Protein AF-A0A957GDD3-F1 (afdb_monomer)

Solvent-accessible surface area (backbone atoms only — not comparable to full-atom values): 15108 Å² total; per-residue (Å²): 130,82,52,70,68,58,48,51,52,52,51,49,60,68,47,44,70,84,40,45,68,66,71,67,53,34,52,68,57,56,49,60,76,46,43,85,85,42,50,59,70,55,49,52,54,48,46,48,56,69,40,49,58,95,68,42,70,37,49,90,63,29,77,85,60,44,79,81,47,50,71,48,66,37,38,32,33,36,50,47,86,51,62,82,82,43,95,53,100,43,50,38,60,65,68,39,55,76,53,76,46,53,48,64,47,74,44,82,71,58,73,76,18,29,65,55,34,62,61,49,50,51,52,50,49,56,44,40,75,78,47,82,69,73,79,56,72,75,60,77,76,48,97,55,35,34,51,44,36,50,47,52,20,40,76,73,66,40,27,51,71,63,89,61,33,31,31,34,53,55,90,54,79,85,51,74,67,44,77,36,28,68,43,71,69,44,23,34,53,44,36,58,76,34,62,64,66,40,50,52,41,47,55,50,50,37,53,48,36,66,71,62,30,68,69,56,42,43,51,58,50,47,60,66,50,68,58,80,74,88,78,88,50,76,66,42,54,54,52,49,51,42,32,50,49,47,48,56,52,40,53,51,51,48,53,53,48,53,53,62,54,63,73,74,112

Secondary structure (DSSP, 8-state):
---HHHHHHHHHHHHHHHHHHHHH--HHHHHHHTTTTS-HHHHHHHHHHHHS-SS-B-GGGSGGGGTT-EEEEEEEES-TTSGGG-S-TTEEE---TT--EEEEEEES--GGGBTTHHHHHHHHHHHHHHS-----GGGGTSTTHHHHHHHHHHHTTSEEEETTEEEE--SSTTSPPEEEEESHHHHHHHHHH-HHHHHHHHHHHHHHHHHH-HHHHHHHHHHHHHSPP--SSHHHHHHHHHHHHHHHHHHHHHHHHHHHHHTT-

Structure (mmCIF, N/CA/C/O backbone):
data_AF-A0A957GDD3-F1
#
_entry.id   AF-A0A957GDD3-F1
#
loop_
_atom_site.group_PDB
_atom_site.id
_atom_site.type_symbol
_atom_site.label_atom_id
_atom_site.label_alt_id
_atom_site.label_comp_id
_atom_site.label_asym_id
_atom_site.label_entity_id
_atom_site.label_seq_id
_atom_site.pdbx_PDB_ins_code
_atom_site.Cartn_x
_atom_site.Cartn_y
_atom_site.Cartn_z
_atom_site.occupancy
_atom_site.B_iso_or_equiv
_atom_site.auth_seq_id
_atom_site.auth_comp_id
_atom_site.auth_asym_id
_atom_site.auth_atom_id
_atom_site.pdbx_PDB_model_num
ATOM 1 N N . ALA A 1 1 ? -14.219 -46.918 36.188 1.00 61.97 1 ALA A N 1
ATOM 2 C CA . ALA A 1 1 ? -13.384 -45.703 36.141 1.00 61.97 1 ALA A CA 1
ATOM 3 C C . ALA A 1 1 ? -14.104 -44.685 35.272 1.00 61.97 1 ALA A C 1
ATOM 5 O O . ALA A 1 1 ? -14.511 -45.055 34.177 1.00 61.97 1 ALA A O 1
ATOM 6 N N . LEU A 1 2 ? -14.343 -43.469 35.771 1.00 59.44 2 LEU A N 1
ATOM 7 C CA . LEU A 1 2 ? -14.887 -42.386 34.944 1.00 59.44 2 LEU A CA 1
ATOM 8 C C . LEU A 1 2 ? -13.854 -42.052 33.861 1.00 59.44 2 LEU A C 1
ATOM 10 O O . LEU A 1 2 ? -12.677 -41.879 34.177 1.00 59.44 2 LEU A O 1
ATOM 14 N N . ASN A 1 3 ? -14.276 -42.009 32.598 1.00 85.69 3 ASN A N 1
ATOM 15 C CA . ASN A 1 3 ? -13.407 -41.567 31.506 1.00 85.69 3 ASN A CA 1
ATOM 16 C C . ASN A 1 3 ? -13.125 -40.063 31.676 1.00 85.69 3 ASN A C 1
ATOM 18 O O . ASN A 1 3 ? -13.969 -39.339 32.206 1.00 85.69 3 ASN A O 1
ATOM 22 N N . THR A 1 4 ? -11.965 -39.583 31.228 1.00 82.50 4 THR A N 1
ATOM 23 C CA . THR A 1 4 ? -11.496 -38.197 31.391 1.00 82.50 4 THR A CA 1
ATOM 24 C C . THR A 1 4 ? -12.578 -37.182 31.031 1.00 82.50 4 THR A C 1
ATOM 26 O O . THR A 1 4 ? -12.822 -36.260 31.796 1.00 82.50 4 THR A O 1
ATOM 29 N N . THR A 1 5 ? -13.318 -37.411 29.943 1.00 82.88 5 THR A N 1
ATOM 30 C CA . THR A 1 5 ? -14.433 -36.557 29.508 1.00 82.88 5 THR A CA 1
ATOM 31 C C . THR A 1 5 ? -15.557 -36.473 30.542 1.00 82.88 5 THR A C 1
ATOM 33 O O . THR A 1 5 ? -16.031 -35.384 30.835 1.00 82.88 5 THR A O 1
ATOM 36 N N . GLN A 1 6 ? -15.953 -37.598 31.146 1.00 85.12 6 GLN A N 1
ATOM 37 C CA . GLN A 1 6 ? -16.992 -37.624 32.182 1.00 85.12 6 GLN A CA 1
ATOM 38 C C . GLN A 1 6 ? -16.523 -36.907 33.450 1.00 85.12 6 GLN A C 1
ATOM 40 O O . GLN A 1 6 ? -17.309 -36.227 34.105 1.00 85.12 6 GLN A O 1
ATOM 45 N N . LEU A 1 7 ? -15.238 -37.028 33.781 1.00 84.25 7 LEU A N 1
ATOM 46 C CA . LEU A 1 7 ? -14.632 -36.373 34.935 1.00 84.25 7 LEU A CA 1
ATOM 47 C C . LEU A 1 7 ? -14.538 -34.853 34.723 1.00 84.25 7 LEU A C 1
ATOM 49 O O . LEU A 1 7 ? -14.892 -34.091 35.619 1.00 84.25 7 LEU A O 1
ATOM 53 N N . THR A 1 8 ? -14.174 -34.408 33.517 1.00 83.69 8 THR A N 1
ATOM 54 C CA . THR A 1 8 ? -14.203 -32.994 33.122 1.00 83.69 8 THR A CA 1
ATOM 55 C C . THR A 1 8 ? -15.619 -32.431 33.159 1.00 83.69 8 THR A C 1
ATOM 57 O O . THR A 1 8 ? -15.823 -31.388 33.768 1.00 83.69 8 THR A O 1
ATOM 60 N N . THR A 1 9 ? -16.610 -33.117 32.579 1.00 85.19 9 THR A N 1
ATOM 61 C CA . THR A 1 9 ? -18.008 -32.660 32.616 1.00 85.19 9 THR A CA 1
ATOM 62 C C . THR A 1 9 ? -18.512 -32.547 34.051 1.00 85.19 9 THR A C 1
ATOM 64 O O . THR A 1 9 ? -19.076 -31.526 34.416 1.00 85.19 9 THR A O 1
ATOM 67 N N . THR A 1 10 ? -18.235 -33.544 34.895 1.00 85.38 10 THR A N 1
ATOM 68 C CA . THR A 1 10 ? -18.669 -33.532 36.300 1.00 85.38 10 THR A CA 1
ATOM 69 C C . THR A 1 10 ? -18.016 -32.393 37.087 1.00 85.38 10 THR A C 1
ATOM 71 O O . THR A 1 10 ? -18.690 -31.726 37.868 1.00 85.38 10 THR A O 1
ATOM 74 N N . LEU A 1 11 ? -16.722 -32.133 36.865 1.00 81.31 11 LEU A N 1
ATOM 75 C CA . LEU A 1 11 ? -16.014 -31.014 37.493 1.00 81.31 11 LEU A CA 1
ATOM 76 C C . LEU A 1 11 ? -16.532 -29.660 37.008 1.00 81.31 11 LEU A C 1
ATOM 78 O O . LEU A 1 11 ? -16.751 -28.781 37.832 1.00 81.31 11 LEU A O 1
ATOM 82 N N . VAL A 1 12 ? -16.756 -29.488 35.703 1.00 80.94 12 VAL A N 1
ATOM 83 C CA . VAL A 1 12 ? -17.308 -28.241 35.155 1.00 80.94 12 VAL A CA 1
ATOM 84 C C . VAL A 1 12 ? -18.697 -27.988 35.733 1.00 80.94 12 VAL A C 1
ATOM 86 O O . VAL A 1 12 ? -18.913 -26.921 36.288 1.00 80.94 12 VAL A O 1
ATOM 89 N N . THR A 1 13 ? -19.596 -28.975 35.727 1.00 82.69 13 THR A N 1
ATOM 90 C CA . THR A 1 13 ? -20.951 -28.828 36.287 1.00 82.69 13 THR A CA 1
ATOM 91 C C . THR A 1 13 ? -20.941 -28.554 37.794 1.00 82.69 13 THR A C 1
ATOM 93 O O . THR A 1 13 ? -21.720 -27.737 38.278 1.00 82.69 13 THR A O 1
ATOM 96 N N . ALA A 1 14 ? -20.039 -29.180 38.557 1.00 82.69 14 ALA A N 1
ATOM 97 C CA . ALA A 1 14 ? -19.890 -28.897 39.988 1.00 82.69 14 ALA A CA 1
ATOM 98 C C . ALA A 1 14 ? -19.340 -27.485 40.260 1.00 82.69 14 ALA A C 1
ATOM 100 O O . ALA A 1 14 ? -19.639 -26.891 41.297 1.00 82.69 14 ALA A O 1
ATOM 101 N N . LEU A 1 15 ? -18.539 -26.950 39.335 1.00 80.19 15 LEU A N 1
ATOM 102 C CA . LEU A 1 15 ? -17.978 -25.604 39.407 1.00 80.19 15 LEU A CA 1
ATOM 103 C C . LEU A 1 15 ? -18.901 -24.541 38.788 1.00 80.19 15 LEU A C 1
ATOM 105 O O . LEU A 1 15 ? -18.711 -23.366 39.065 1.00 80.19 15 LEU A O 1
ATOM 109 N N . GLU A 1 16 ? -19.929 -24.892 38.017 1.00 76.88 16 GLU A N 1
ATOM 110 C CA . GLU A 1 16 ? -20.848 -23.899 37.440 1.00 76.88 16 GLU A CA 1
ATOM 111 C C . GLU A 1 16 ? -21.582 -23.096 38.526 1.00 76.88 16 GLU A C 1
ATOM 113 O O . GLU A 1 16 ? -21.487 -21.872 38.543 1.00 76.88 16 GLU A O 1
ATOM 118 N N . GLN A 1 17 ? -22.205 -23.762 39.505 1.00 76.62 17 GLN A N 1
ATOM 119 C CA . GLN A 1 17 ? -22.952 -23.091 40.581 1.00 76.62 17 GLN A CA 1
ATOM 120 C C . GLN A 1 17 ? -22.152 -22.053 41.392 1.00 76.62 17 GLN A C 1
ATOM 122 O O . GLN A 1 17 ? -22.641 -20.936 41.576 1.00 76.62 17 GLN A O 1
ATOM 127 N N . PRO A 1 18 ? -20.951 -22.362 41.921 1.00 79.56 18 PRO A N 1
ATOM 128 C CA . PRO A 1 18 ? -20.195 -21.379 42.693 1.00 79.56 18 PRO A CA 1
ATOM 129 C C . PRO A 1 18 ? -19.704 -20.200 41.839 1.00 79.56 18 PRO A C 1
ATOM 131 O O . PRO A 1 18 ? -19.501 -19.110 42.375 1.00 79.56 18 PRO A O 1
ATOM 134 N N . PHE A 1 19 ? -19.545 -20.390 40.525 1.00 76.75 19 PHE A N 1
ATOM 135 C CA . PHE A 1 19 ? -19.071 -19.359 39.602 1.00 76.75 19 PHE A CA 1
ATOM 136 C C . PHE A 1 19 ? -20.189 -18.675 38.799 1.00 76.75 19 PHE A C 1
ATOM 138 O O . PHE A 1 19 ? -19.895 -17.738 38.058 1.00 76.75 19 PHE A O 1
ATOM 145 N N . ASP A 1 20 ? -21.461 -19.038 38.988 1.00 76.69 20 ASP A N 1
ATOM 146 C CA . ASP A 1 20 ? -22.602 -18.427 38.286 1.00 76.69 20 ASP A CA 1
ATOM 147 C C . ASP A 1 20 ? -22.647 -16.905 38.452 1.00 76.69 20 ASP A C 1
ATOM 149 O O . ASP A 1 20 ? -22.911 -16.174 37.498 1.00 76.69 20 ASP A O 1
ATOM 153 N N . LYS A 1 21 ? -22.303 -16.401 39.643 1.00 73.31 21 LYS A N 1
ATOM 154 C CA . LYS A 1 21 ? -22.214 -14.954 39.894 1.00 73.31 21 LYS A CA 1
ATOM 155 C C . LYS A 1 21 ? -21.131 -14.283 39.048 1.00 73.31 21 LYS A C 1
ATOM 157 O O . LYS A 1 21 ? -21.348 -13.193 38.535 1.00 73.31 21 LYS A O 1
ATOM 162 N N . VAL A 1 22 ? -19.983 -14.940 38.881 1.00 71.94 22 VAL A N 1
ATOM 163 C CA . VAL A 1 22 ? -18.872 -14.455 38.043 1.00 71.94 22 VAL A CA 1
ATOM 164 C C . VAL A 1 22 ? -19.235 -14.540 36.563 1.00 71.94 22 VAL A C 1
ATOM 166 O O . VAL A 1 22 ? -18.882 -13.659 35.791 1.00 71.94 22 VAL A O 1
ATOM 169 N N . ARG A 1 23 ? -19.999 -15.560 36.170 1.00 70.94 23 ARG A N 1
ATOM 170 C CA . ARG A 1 23 ? -20.496 -15.730 34.801 1.00 70.94 23 ARG A CA 1
ATOM 171 C C . ARG A 1 23 ? -21.529 -14.671 34.406 1.00 70.94 23 ARG A C 1
ATOM 173 O O . ARG A 1 23 ? -21.634 -14.341 33.232 1.00 70.94 23 ARG A O 1
ATOM 180 N N . GLN A 1 24 ? -22.288 -14.146 35.365 1.00 77.81 24 GLN A N 1
ATOM 181 C CA . GLN A 1 24 ? -23.273 -13.082 35.138 1.00 77.81 24 GLN A CA 1
ATOM 182 C C . GLN A 1 24 ? -22.676 -11.671 35.214 1.00 77.81 24 GLN A C 1
ATOM 184 O O . GLN A 1 24 ? -23.323 -10.719 34.783 1.00 77.81 24 GLN A O 1
ATOM 189 N N . LEU A 1 25 ? -21.457 -11.528 35.743 1.00 80.44 25 LEU A N 1
ATOM 190 C CA . LEU A 1 25 ? -20.765 -10.246 35.840 1.00 80.44 25 LEU A CA 1
ATOM 191 C C . LEU A 1 25 ? -20.389 -9.733 34.444 1.00 80.44 25 LEU A C 1
ATOM 193 O O . LEU A 1 25 ? -19.618 -10.360 33.709 1.00 80.44 25 LEU A O 1
ATOM 197 N N . ARG A 1 26 ? -20.929 -8.564 34.094 1.00 81.88 26 ARG A N 1
ATOM 198 C CA . ARG A 1 26 ? -20.574 -7.835 32.874 1.00 81.88 26 ARG A CA 1
ATOM 199 C C . ARG A 1 26 ? -19.435 -6.875 33.170 1.00 81.88 26 ARG A C 1
ATOM 201 O O . ARG A 1 26 ? -19.330 -6.347 34.280 1.00 81.88 26 ARG A O 1
ATOM 208 N N . ILE A 1 27 ? -18.592 -6.608 32.178 1.00 81.81 27 ILE A N 1
ATOM 209 C CA . ILE A 1 27 ? -17.505 -5.639 32.359 1.00 81.81 27 ILE A CA 1
ATOM 210 C C . ILE A 1 27 ? -18.051 -4.248 32.692 1.00 81.81 27 ILE A C 1
ATOM 212 O O . ILE A 1 27 ? -17.473 -3.549 33.522 1.00 81.81 27 ILE A O 1
ATOM 216 N N . GLU A 1 28 ? -19.172 -3.850 32.097 1.00 77.75 28 GLU A N 1
ATOM 217 C CA . GLU A 1 28 ? -19.797 -2.557 32.363 1.00 77.75 28 GLU A CA 1
ATOM 218 C C . GLU A 1 28 ? -20.265 -2.420 33.820 1.00 77.75 28 GLU A C 1
ATOM 220 O O . GLU A 1 28 ? -20.120 -1.341 34.396 1.00 77.75 28 GLU A O 1
ATOM 225 N N . ASP A 1 29 ? -20.735 -3.508 34.442 1.00 81.50 29 ASP A N 1
ATOM 226 C CA . ASP A 1 29 ? -21.129 -3.521 35.859 1.00 81.50 29 ASP A CA 1
ATOM 227 C C . ASP A 1 29 ? -19.907 -3.316 36.761 1.00 81.50 29 ASP A C 1
ATOM 229 O O . ASP A 1 29 ? -19.917 -2.472 37.656 1.00 81.50 29 ASP A O 1
ATOM 233 N N . VAL A 1 30 ? -18.800 -4.003 36.456 1.00 81.88 30 VAL A N 1
ATOM 234 C CA . VAL A 1 30 ? -17.523 -3.833 37.171 1.00 81.88 30 VAL A CA 1
ATOM 235 C C . VAL A 1 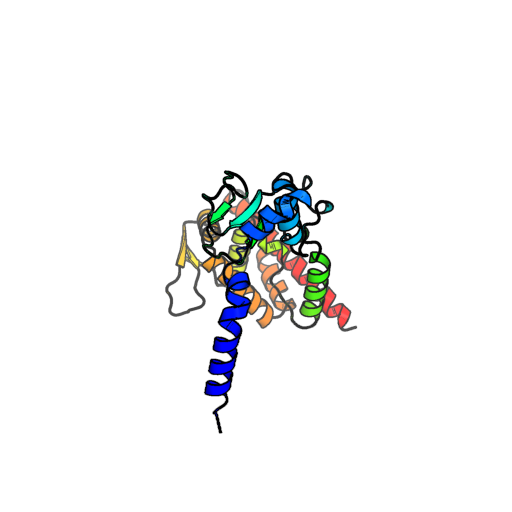30 ? -16.988 -2.404 37.026 1.00 81.88 30 VAL A C 1
ATOM 237 O O . VAL A 1 30 ? -16.414 -1.843 37.961 1.00 81.88 30 VAL A O 1
ATOM 240 N N . ILE A 1 31 ? -17.161 -1.789 35.853 1.00 80.12 31 ILE A N 1
ATOM 241 C CA . ILE A 1 31 ? -16.751 -0.401 35.615 1.00 80.12 31 ILE A CA 1
ATOM 242 C C . ILE A 1 31 ? -17.608 0.574 36.421 1.00 80.12 31 ILE A C 1
ATOM 244 O O . ILE A 1 31 ? -17.054 1.539 36.952 1.00 80.12 31 ILE A O 1
ATOM 248 N N . ALA A 1 32 ? -18.916 0.330 36.516 1.00 80.38 32 ALA A N 1
ATOM 249 C CA . ALA A 1 32 ? -19.839 1.145 37.299 1.00 80.38 32 ALA A CA 1
ATOM 250 C C . ALA A 1 32 ? -19.550 1.051 38.806 1.00 80.38 32 ALA A C 1
ATOM 252 O O . ALA A 1 32 ? -19.516 2.079 39.487 1.00 80.38 32 ALA A O 1
ATOM 253 N N . GLU A 1 33 ? -19.268 -0.152 39.314 1.00 83.88 33 GLU A N 1
ATOM 254 C CA . GLU A 1 33 ? -18.883 -0.378 40.715 1.00 83.88 33 GLU A CA 1
ATOM 255 C C . GLU A 1 33 ? -17.580 0.339 41.086 1.00 83.88 33 GLU A C 1
ATOM 257 O O . GLU A 1 33 ? -17.445 0.827 42.201 1.00 83.88 33 GLU A O 1
ATOM 262 N N . ARG A 1 34 ? -16.645 0.455 40.135 1.00 82.69 34 ARG A N 1
ATOM 263 C CA . ARG A 1 34 ? -15.350 1.140 40.297 1.00 82.69 34 ARG A CA 1
ATOM 264 C C . ARG A 1 34 ? -15.343 2.560 39.734 1.00 82.69 34 ARG A C 1
ATOM 266 O O . ARG A 1 34 ? -14.344 2.998 39.148 1.00 82.69 34 ARG A O 1
ATOM 273 N N . SER A 1 35 ? -16.480 3.244 39.800 1.00 80.31 35 SER A N 1
ATOM 274 C CA . SER A 1 35 ? -16.638 4.612 39.289 1.00 80.31 35 SER A CA 1
ATOM 275 C C . SER A 1 35 ? -15.964 5.664 40.180 1.00 80.31 35 SER A C 1
ATOM 277 O O . SER A 1 35 ? -15.654 6.764 39.718 1.00 80.31 35 SER A O 1
ATOM 279 N N . ASP A 1 36 ? -15.692 5.310 41.434 1.00 84.94 36 ASP A N 1
ATOM 280 C CA . ASP A 1 36 ? -14.934 6.080 42.417 1.00 84.94 36 ASP A CA 1
ATOM 281 C C . ASP A 1 36 ? -13.427 6.123 42.105 1.00 84.94 36 ASP A C 1
ATOM 283 O O . ASP A 1 36 ? -12.787 7.155 42.306 1.00 84.94 36 ASP A O 1
ATOM 287 N N . GLU A 1 37 ? -12.865 5.042 41.553 1.00 87.81 37 GLU A N 1
ATOM 288 C CA . GLU A 1 37 ? -11.452 4.974 41.152 1.00 87.81 37 GLU A CA 1
ATOM 289 C C . GLU A 1 37 ? -11.128 5.932 39.994 1.00 87.81 37 GLU A C 1
ATOM 291 O O . GLU A 1 37 ? -10.061 6.552 39.960 1.00 87.81 37 GLU A O 1
ATOM 296 N N . MET A 1 38 ? -12.019 6.027 39.000 1.00 84.25 38 MET A N 1
ATOM 297 C CA . MET A 1 38 ? -11.861 6.960 37.889 1.00 84.25 38 MET A CA 1
ATOM 298 C C . MET A 1 38 ? -13.181 7.275 37.190 1.00 84.25 38 MET A C 1
ATOM 300 O O . MET A 1 38 ? -14.028 6.410 36.978 1.00 84.25 38 MET A O 1
ATOM 304 N N . SER A 1 39 ? -13.283 8.505 36.686 1.00 83.19 39 SER A N 1
ATOM 305 C CA . SER A 1 39 ? -14.384 8.874 35.796 1.00 83.19 39 SER A CA 1
ATOM 306 C C . SER A 1 39 ? -14.387 8.042 34.507 1.00 83.19 39 SER A C 1
ATOM 308 O O . SER A 1 39 ? -13.336 7.682 33.968 1.00 83.19 39 SER A O 1
ATOM 310 N N . VAL A 1 40 ? -15.576 7.835 33.939 1.00 78.75 40 VAL A N 1
ATOM 311 C CA . VAL A 1 40 ? -15.788 7.170 32.638 1.00 78.75 40 VAL A CA 1
ATOM 312 C C . VAL A 1 40 ? -14.887 7.753 31.541 1.00 78.75 40 VAL A C 1
ATOM 314 O O . VAL A 1 40 ? -14.248 7.021 30.783 1.00 78.75 40 VAL A O 1
ATOM 317 N N . ARG A 1 41 ? -14.755 9.086 31.494 1.00 79.06 41 ARG A N 1
ATOM 318 C CA . ARG A 1 41 ? -13.891 9.783 30.530 1.00 79.06 41 ARG A CA 1
ATOM 319 C C . ARG A 1 41 ? -12.412 9.435 30.723 1.00 79.06 41 ARG A C 1
ATOM 321 O O . ARG A 1 41 ? -11.700 9.233 29.737 1.00 79.06 41 ARG A O 1
ATOM 328 N N . ALA A 1 42 ? -11.949 9.358 31.970 1.00 83.38 42 ALA A N 1
ATOM 329 C CA . ALA A 1 42 ? -10.580 8.958 32.283 1.00 83.38 42 ALA A CA 1
ATOM 330 C C . ALA A 1 42 ? -10.324 7.487 31.910 1.00 83.38 42 ALA A C 1
ATOM 332 O O . ALA A 1 42 ? -9.276 7.186 31.331 1.00 83.38 42 ALA A O 1
ATOM 333 N N . ARG A 1 43 ? -11.306 6.602 32.137 1.00 84.06 43 ARG A N 1
ATOM 334 C CA . ARG A 1 43 ? -11.235 5.181 31.756 1.00 84.06 43 ARG A CA 1
ATOM 335 C C . ARG A 1 43 ? -11.151 4.995 30.248 1.00 84.06 43 ARG A C 1
ATOM 337 O O . ARG A 1 43 ? -10.255 4.301 29.778 1.00 84.06 43 ARG A O 1
ATOM 344 N N . ARG A 1 44 ? -11.972 5.716 29.475 1.00 81.12 44 ARG A N 1
ATOM 345 C CA . ARG A 1 44 ? -11.865 5.779 28.004 1.00 81.12 44 ARG A CA 1
ATOM 346 C C . ARG A 1 44 ? -10.458 6.187 27.561 1.00 81.12 44 ARG A C 1
ATOM 348 O O . ARG A 1 44 ? -9.835 5.501 26.755 1.00 81.12 44 ARG A O 1
ATOM 355 N N . GLN A 1 45 ? -9.923 7.281 28.106 1.00 83.31 45 GLN A N 1
ATOM 356 C CA . GLN A 1 45 ? -8.573 7.740 27.758 1.00 83.31 45 GLN A CA 1
ATOM 357 C C . GLN A 1 45 ? -7.487 6.726 28.134 1.00 83.31 45 GLN A C 1
ATOM 359 O O . GLN A 1 45 ? -6.479 6.615 27.439 1.00 83.31 45 GLN A O 1
ATOM 364 N N . GLN A 1 46 ? -7.649 6.000 29.239 1.00 85.50 46 GLN A N 1
ATOM 365 C CA . GLN A 1 46 ? -6.737 4.925 29.616 1.00 85.50 46 GLN A CA 1
ATOM 366 C C . GLN A 1 46 ? -6.799 3.765 28.618 1.00 85.50 46 GLN A C 1
ATOM 368 O O . GLN A 1 46 ? -5.749 3.357 28.131 1.00 85.50 46 GLN A O 1
ATOM 373 N N . LEU A 1 47 ? -7.995 3.286 28.265 1.00 82.88 47 LEU A N 1
ATOM 374 C CA . LEU A 1 47 ? -8.181 2.208 27.289 1.00 82.88 47 LEU A CA 1
ATOM 375 C C . LEU A 1 47 ? -7.569 2.565 25.932 1.00 82.88 47 LEU A C 1
ATOM 377 O O . LEU A 1 47 ? -6.813 1.782 25.373 1.00 82.88 47 LEU A O 1
ATOM 381 N N . ILE A 1 48 ? -7.798 3.784 25.446 1.00 82.38 48 ILE A N 1
ATOM 382 C CA . ILE A 1 48 ? -7.229 4.277 24.181 1.00 82.38 48 ILE A CA 1
ATOM 383 C C . ILE A 1 48 ? -5.702 4.392 24.246 1.00 82.38 48 ILE A C 1
ATOM 385 O O . ILE A 1 48 ? -5.008 4.086 23.273 1.00 82.38 48 ILE A O 1
ATOM 389 N N . ARG A 1 49 ? -5.150 4.814 25.391 1.00 81.25 49 ARG A N 1
ATOM 390 C CA . ARG A 1 49 ? -3.694 4.834 25.603 1.00 81.25 49 ARG A CA 1
ATOM 391 C C . ARG A 1 49 ? -3.105 3.427 25.582 1.00 81.25 49 ARG A C 1
ATOM 393 O O . ARG A 1 49 ? -2.084 3.236 24.936 1.00 81.25 49 ARG A O 1
ATOM 400 N N . LEU A 1 50 ? -3.755 2.466 26.238 1.00 79.44 50 LEU A N 1
ATOM 401 C CA . LEU A 1 50 ? -3.335 1.062 26.247 1.00 79.44 50 LEU A CA 1
ATOM 402 C C . LEU A 1 50 ? -3.479 0.403 24.869 1.00 79.44 50 LEU A C 1
ATOM 404 O O . LEU A 1 50 ? -2.639 -0.405 24.489 1.00 79.44 50 LEU A O 1
ATOM 408 N N . ALA A 1 51 ? -4.511 0.775 24.111 1.00 77.81 51 ALA A N 1
ATOM 409 C CA . ALA A 1 51 ? -4.759 0.279 22.762 1.00 77.81 51 ALA A CA 1
ATOM 410 C C . ALA A 1 51 ? -3.833 0.887 21.705 1.00 77.81 51 ALA A C 1
ATOM 412 O O . ALA A 1 51 ? -3.739 0.353 20.605 1.00 77.81 51 ALA A O 1
ATOM 413 N N . THR A 1 52 ? -3.152 1.999 22.001 1.00 69.06 52 THR A N 1
ATOM 414 C CA . THR A 1 52 ? -2.177 2.580 21.074 1.00 69.06 52 THR A CA 1
ATOM 415 C C . THR A 1 52 ? -0.951 1.654 21.025 1.00 69.06 52 THR A C 1
ATOM 417 O O . THR A 1 52 ? -0.226 1.572 22.019 1.00 69.06 52 THR A O 1
ATOM 420 N N . PRO A 1 53 ? -0.694 0.938 19.912 1.00 61.91 53 PRO A N 1
ATOM 421 C CA . PRO A 1 53 ? 0.369 -0.060 19.865 1.00 61.91 53 PRO A CA 1
ATOM 422 C C . PRO A 1 53 ? 1.761 0.579 19.973 1.00 61.91 53 PRO A C 1
ATOM 424 O O . PRO A 1 53 ? 1.958 1.758 19.678 1.00 61.91 53 PRO A O 1
ATOM 427 N N . SER A 1 54 ? 2.762 -0.244 20.300 1.00 52.44 54 SER A N 1
ATOM 428 C CA . SER A 1 54 ? 4.198 0.100 20.346 1.00 52.44 54 SER A CA 1
ATOM 429 C C . SER A 1 54 ? 4.809 0.503 18.989 1.00 52.44 54 SER A C 1
ATOM 431 O O . SER A 1 54 ? 5.999 0.812 18.902 1.00 52.44 54 SER A O 1
ATOM 433 N N . TRP A 1 55 ? 4.001 0.526 17.925 1.00 56.56 55 TRP A N 1
ATOM 434 C CA . TRP A 1 55 ? 4.278 1.177 16.639 1.00 56.56 55 TRP A CA 1
ATOM 435 C C . TRP A 1 55 ? 3.847 2.645 16.661 1.00 56.56 55 TRP A C 1
ATOM 437 O O . TRP A 1 55 ? 3.266 3.164 15.707 1.00 56.56 55 TRP A O 1
ATOM 447 N N . SER A 1 56 ? 4.102 3.306 17.784 1.00 69.94 56 SER A N 1
ATOM 448 C CA . SER A 1 56 ? 3.848 4.722 17.988 1.00 69.94 56 SER A CA 1
ATOM 449 C C . SER A 1 56 ? 4.463 5.539 16.859 1.00 69.94 56 SER A C 1
ATOM 451 O O . SER A 1 56 ? 5.572 5.288 16.373 1.00 69.94 56 SER A O 1
ATOM 453 N N . ILE A 1 57 ? 3.704 6.538 16.436 1.00 72.62 57 ILE A N 1
ATOM 454 C CA . ILE A 1 57 ? 4.145 7.489 15.435 1.00 72.62 57 ILE A CA 1
ATOM 455 C C . ILE A 1 57 ? 5.034 8.526 16.126 1.00 72.62 57 ILE A C 1
ATOM 457 O O . ILE A 1 57 ? 4.631 9.165 17.100 1.00 72.62 57 ILE A O 1
ATOM 461 N N . ASP A 1 58 ? 6.245 8.695 15.616 1.00 75.50 58 ASP A N 1
ATOM 462 C CA . ASP A 1 58 ? 7.161 9.759 15.984 1.00 75.50 58 ASP A CA 1
ATOM 463 C C . ASP A 1 58 ? 6.709 11.079 15.343 1.00 75.50 58 ASP A C 1
ATOM 465 O O . ASP A 1 58 ? 6.875 11.317 14.142 1.00 75.50 58 ASP A O 1
ATOM 469 N N . ARG A 1 59 ? 6.131 11.956 16.173 1.00 72.88 59 ARG A N 1
ATOM 470 C CA . ARG A 1 59 ? 5.663 13.289 15.768 1.00 72.88 59 ARG A CA 1
ATOM 471 C C . ARG A 1 59 ? 6.770 14.202 15.270 1.00 72.88 59 ARG A C 1
ATOM 473 O O . ARG A 1 59 ? 6.486 15.050 14.430 1.00 72.88 59 ARG A O 1
ATOM 480 N N . ALA A 1 60 ? 8.016 13.994 15.693 1.00 73.75 60 ALA A N 1
ATOM 481 C CA . ALA A 1 60 ? 9.143 14.774 15.191 1.00 73.75 60 ALA A CA 1
ATOM 482 C C . ALA A 1 60 ? 9.471 14.451 13.722 1.00 73.75 60 ALA A C 1
ATOM 484 O O . ALA A 1 60 ? 10.040 15.278 13.016 1.00 73.75 60 ALA A O 1
ATOM 485 N N . ARG A 1 61 ? 9.087 13.261 13.237 1.00 71.00 61 ARG A N 1
ATOM 486 C CA . ARG A 1 61 ? 9.333 12.804 11.855 1.00 71.00 61 ARG A CA 1
ATOM 487 C C . ARG A 1 61 ? 8.192 13.131 10.892 1.00 71.00 61 ARG A C 1
ATOM 489 O O . ARG A 1 61 ? 8.269 12.800 9.702 1.00 71.00 61 ARG A O 1
ATOM 496 N N . LEU A 1 62 ? 7.123 13.745 11.392 1.00 72.38 62 LEU A N 1
ATOM 497 C CA . LEU A 1 62 ? 5.957 14.103 10.601 1.00 72.38 62 LEU A CA 1
ATOM 498 C C . LEU A 1 62 ? 6.123 15.505 10.000 1.00 72.38 62 LEU A C 1
ATOM 500 O O . LEU A 1 62 ? 6.446 16.444 10.731 1.00 72.38 62 LEU A O 1
ATOM 504 N N . PRO A 1 63 ? 5.879 15.684 8.687 1.00 64.06 63 PRO A N 1
ATOM 505 C CA . PRO A 1 63 ? 5.793 17.022 8.113 1.00 64.06 63 PRO A CA 1
ATOM 506 C C . PRO A 1 63 ? 4.674 17.798 8.821 1.00 64.06 63 PRO A C 1
ATOM 508 O O . PRO A 1 63 ? 3.610 17.238 9.093 1.00 64.06 63 PRO A O 1
ATOM 511 N N . GLU A 1 64 ? 4.945 19.057 9.176 1.00 71.38 64 GLU A N 1
ATOM 512 C CA . GLU A 1 64 ? 4.019 19.927 9.927 1.00 71.38 64 GLU A CA 1
ATOM 513 C C . GLU A 1 64 ? 3.569 19.345 11.287 1.00 71.38 64 GLU A C 1
ATOM 515 O O . GLU A 1 64 ? 2.524 19.714 11.814 1.00 71.38 64 GLU A O 1
ATOM 520 N N . GLY A 1 65 ? 4.327 18.409 11.874 1.00 65.62 65 GLY A N 1
ATOM 521 C CA . GLY A 1 65 ? 4.004 17.821 13.180 1.00 65.62 65 GLY A CA 1
ATOM 522 C C . GLY A 1 65 ? 2.781 16.894 13.186 1.00 65.62 65 GLY A C 1
ATOM 523 O O . GLY A 1 65 ? 2.306 16.519 14.258 1.00 65.62 65 GLY A O 1
ATOM 524 N N . GLY A 1 66 ? 2.277 16.495 12.010 1.00 68.44 66 GLY A N 1
ATOM 525 C CA . GLY A 1 66 ? 1.161 15.551 11.884 1.00 68.44 66 GLY A CA 1
ATOM 526 C C . GLY A 1 66 ? -0.230 16.184 11.890 1.00 68.44 66 GLY A C 1
ATOM 527 O O . GLY A 1 66 ? -1.208 15.478 12.111 1.00 68.44 66 GLY A O 1
ATOM 528 N N . THR A 1 67 ? -0.337 17.485 11.620 1.00 68.75 67 THR A N 1
ATOM 529 C CA . THR A 1 67 ? -1.611 18.226 11.498 1.00 68.75 67 THR A CA 1
ATOM 530 C C . THR A 1 67 ? -2.586 17.633 10.478 1.00 68.75 67 THR A C 1
ATOM 532 O O . THR A 1 67 ? -3.791 17.809 10.615 1.00 68.75 67 THR A O 1
ATOM 535 N N . ARG A 1 68 ? -2.082 16.906 9.474 1.00 69.31 68 ARG A N 1
ATOM 536 C CA . ARG A 1 68 ? -2.882 16.246 8.427 1.00 69.31 68 ARG A CA 1
ATOM 537 C C . ARG A 1 68 ? -3.250 14.789 8.728 1.00 69.31 68 ARG A C 1
ATOM 539 O O . ARG A 1 68 ? -3.790 14.108 7.861 1.00 69.31 68 ARG A O 1
ATOM 546 N N . LEU A 1 69 ? -2.931 14.281 9.917 1.00 73.94 69 LEU A N 1
ATOM 547 C CA . LEU A 1 69 ? -3.250 12.903 10.282 1.00 73.94 69 LEU A CA 1
ATOM 548 C C . LEU A 1 69 ? -4.702 12.784 10.711 1.00 73.94 69 LEU A C 1
ATOM 550 O O . LEU A 1 69 ? -5.147 13.474 11.625 1.00 73.94 69 LEU A O 1
ATOM 554 N N . ALA A 1 70 ? -5.410 11.841 10.100 1.00 76.88 70 ALA A N 1
ATOM 555 C CA . ALA A 1 70 ? -6.712 11.427 10.585 1.00 76.88 70 ALA A CA 1
ATOM 556 C C . ALA A 1 70 ? -6.504 10.382 11.683 1.00 76.88 70 ALA A C 1
ATOM 558 O O . ALA A 1 70 ? -5.900 9.333 11.449 1.00 76.88 70 ALA A O 1
ATOM 559 N N . ARG A 1 71 ? -6.983 10.674 12.890 1.00 78.25 71 ARG A N 1
ATOM 560 C CA . ARG A 1 71 ? -7.000 9.723 14.000 1.00 78.25 71 ARG A CA 1
ATOM 561 C C . ARG A 1 71 ? -8.439 9.309 14.250 1.00 78.25 71 ARG A C 1
ATOM 563 O O . ARG A 1 71 ? -9.282 10.164 14.485 1.00 78.25 71 ARG A O 1
ATOM 570 N N . VAL A 1 72 ? -8.682 8.009 14.198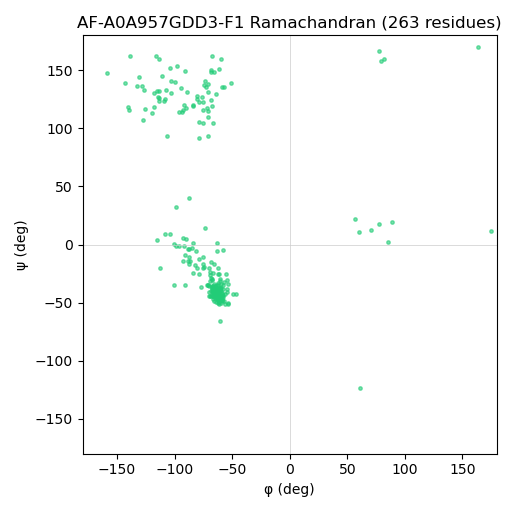 1.00 80.31 72 VAL A N 1
ATOM 571 C CA . VAL A 1 72 ? -9.978 7.397 14.473 1.00 80.31 72 VAL A CA 1
ATOM 572 C C . VAL A 1 72 ? -9.829 6.572 15.742 1.00 80.31 72 VAL A C 1
ATOM 574 O O . VAL A 1 72 ? -8.947 5.714 15.832 1.00 80.31 72 VAL A O 1
ATOM 577 N N . GLU A 1 73 ? -10.657 6.865 16.735 1.00 84.19 73 GLU A N 1
ATOM 578 C CA . GLU A 1 73 ? -10.735 6.135 17.997 1.00 84.19 73 GLU A CA 1
ATOM 579 C C . GLU A 1 73 ? -12.109 5.480 18.054 1.00 84.19 73 GLU A C 1
ATOM 581 O O . GLU A 1 73 ? -13.111 6.150 17.848 1.00 84.19 73 GLU A O 1
ATOM 586 N N . VAL A 1 74 ? -12.160 4.174 18.293 1.00 83.50 74 VAL A N 1
ATOM 587 C CA . VAL A 1 74 ? -13.419 3.433 18.401 1.00 83.50 74 VAL A CA 1
ATOM 588 C C . VAL A 1 74 ? -13.354 2.554 19.633 1.00 83.50 74 VAL A C 1
ATOM 590 O O . VAL A 1 74 ? -12.335 1.903 19.880 1.00 83.50 74 VAL A O 1
ATOM 593 N N . ILE A 1 75 ? -14.440 2.518 20.401 1.00 84.62 75 ILE A N 1
ATOM 594 C CA . ILE A 1 75 ? -14.585 1.579 21.511 1.00 84.62 75 ILE A CA 1
ATOM 595 C C . ILE A 1 75 ? -15.772 0.661 21.237 1.00 84.62 75 ILE A C 1
ATOM 597 O O . ILE A 1 75 ? -16.914 1.095 21.116 1.00 84.62 75 ILE A O 1
ATOM 601 N N . GLY A 1 76 ? -15.468 -0.626 21.147 1.00 84.31 76 GLY A N 1
ATOM 602 C CA . GLY A 1 76 ? -16.417 -1.717 21.186 1.00 84.31 76 GLY A CA 1
ATOM 603 C C . GLY A 1 76 ? -16.911 -1.945 22.611 1.00 84.31 76 GLY A C 1
ATOM 604 O O . GLY A 1 76 ? -16.119 -2.314 23.481 1.00 84.31 76 GLY A O 1
ATOM 605 N N . VAL A 1 77 ? -18.203 -1.720 22.822 1.00 83.62 77 VAL A N 1
ATOM 606 C CA . VAL A 1 77 ? -18.949 -1.976 24.066 1.00 83.62 77 VAL A CA 1
ATOM 607 C C . VAL A 1 77 ? -20.010 -3.035 23.800 1.00 83.62 77 VAL A C 1
ATOM 609 O O . VAL A 1 77 ? -20.374 -3.237 22.643 1.00 83.62 77 VAL A O 1
ATOM 612 N N . ARG A 1 78 ? -20.563 -3.686 24.828 1.00 83.88 78 ARG A N 1
ATOM 613 C CA . ARG A 1 78 ? -21.637 -4.669 24.618 1.00 83.88 78 ARG A CA 1
ATOM 614 C C . ARG A 1 78 ? -22.796 -4.083 23.806 1.00 83.88 78 ARG A C 1
ATOM 616 O O . ARG A 1 78 ? -23.205 -4.667 22.803 1.00 83.88 78 ARG A O 1
ATOM 623 N N . ASP A 1 79 ? -23.283 -2.918 24.223 1.00 81.00 79 ASP A N 1
ATOM 624 C CA . ASP A 1 79 ? -24.363 -2.186 23.569 1.00 81.00 79 ASP A CA 1
ATOM 625 C C . ASP A 1 79 ? -24.054 -0.683 23.556 1.00 81.00 79 ASP A C 1
ATOM 627 O O . ASP A 1 79 ? -23.962 -0.046 24.602 1.00 81.00 79 ASP A O 1
ATOM 631 N N . ALA A 1 80 ? -23.888 -0.110 22.365 1.00 76.25 80 ALA A N 1
ATOM 632 C CA . ALA A 1 80 ? -23.618 1.311 22.165 1.00 76.25 80 ALA A CA 1
ATOM 633 C C . ALA A 1 80 ? -24.807 2.214 22.536 1.00 76.25 80 ALA A C 1
ATOM 635 O O . ALA A 1 80 ? -24.630 3.421 22.684 1.00 76.25 80 ALA A O 1
ATOM 636 N N . THR A 1 81 ? -26.010 1.652 22.695 1.00 72.69 81 THR A N 1
ATOM 637 C CA . THR A 1 81 ? -27.180 2.393 23.183 1.00 72.69 81 THR A CA 1
ATOM 638 C C . THR A 1 81 ? -27.204 2.514 24.709 1.00 72.69 81 THR A C 1
ATOM 640 O O . THR A 1 81 ? -27.878 3.399 25.244 1.00 72.69 81 THR A O 1
ATOM 643 N N . GLU A 1 82 ? -26.435 1.685 25.426 1.00 68.31 82 GLU A N 1
ATOM 644 C CA . GLU A 1 82 ? -26.271 1.803 26.873 1.00 68.31 82 GLU A CA 1
ATOM 645 C C . GLU A 1 82 ? -25.276 2.927 27.207 1.00 68.31 82 GLU A C 1
ATOM 647 O O . GLU A 1 82 ? -24.115 2.940 26.801 1.00 68.31 82 GLU A O 1
ATOM 652 N N . LEU A 1 83 ? -25.738 3.902 27.994 1.00 60.91 83 LEU A N 1
ATOM 653 C CA . LEU A 1 83 ? -25.049 5.173 28.251 1.00 60.91 83 LEU A CA 1
ATOM 654 C C . LEU A 1 83 ? -23.828 5.075 29.188 1.00 60.91 83 LEU A C 1
ATOM 656 O O . LEU A 1 83 ? -23.349 6.110 29.654 1.00 60.91 83 LEU A O 1
ATOM 660 N N . THR A 1 84 ? -23.289 3.884 29.469 1.00 67.75 84 THR A N 1
ATOM 661 C CA . THR A 1 84 ? -22.155 3.705 30.401 1.00 67.75 84 THR A CA 1
ATOM 662 C C . THR A 1 84 ? -20.931 4.518 29.972 1.00 67.75 84 THR A C 1
ATOM 664 O O . THR A 1 84 ? -20.228 5.065 30.820 1.00 67.75 84 THR A O 1
ATOM 667 N N . PHE A 1 85 ? -20.713 4.663 28.659 1.00 65.25 85 PHE A N 1
ATOM 668 C CA . PHE A 1 85 ? -19.665 5.510 28.073 1.00 65.25 85 PHE A CA 1
ATOM 669 C C . PHE A 1 85 ? -20.187 6.835 27.478 1.00 65.25 85 PHE A C 1
ATOM 671 O O . PHE A 1 85 ? -19.417 7.592 26.885 1.00 65.25 85 PHE A O 1
ATOM 678 N N . GLY A 1 86 ? -21.464 7.160 27.705 1.00 64.94 86 GLY A N 1
ATOM 679 C CA . GLY A 1 86 ? -22.159 8.321 27.144 1.00 64.94 86 GLY A CA 1
ATOM 680 C C . GLY A 1 86 ? -22.590 8.134 25.684 1.00 64.94 86 GLY A C 1
ATOM 681 O O . GLY A 1 86 ? -22.154 7.213 25.007 1.00 64.94 86 GLY A O 1
ATOM 682 N N . ASN A 1 87 ? -23.456 9.025 25.190 1.00 58.34 87 ASN A N 1
ATOM 683 C CA . ASN A 1 87 ? -23.915 9.002 23.799 1.00 58.34 87 ASN A CA 1
ATOM 684 C C . ASN A 1 87 ? -22.826 9.625 22.908 1.00 58.34 87 ASN A C 1
ATOM 686 O O . ASN A 1 87 ? -22.737 10.850 22.798 1.00 58.34 87 ASN A O 1
ATOM 690 N N . GLN A 1 88 ? -21.925 8.800 22.374 1.00 62.59 88 GLN A N 1
ATOM 691 C CA . GLN A 1 88 ? -20.791 9.248 21.563 1.00 62.59 88 GLN A CA 1
ATOM 692 C C . GLN A 1 88 ? -20.739 8.473 20.245 1.00 62.59 88 GLN A C 1
ATOM 694 O O . GLN A 1 88 ? -20.880 7.255 20.237 1.00 62.59 88 GLN A O 1
ATOM 699 N N . GLU A 1 89 ? -20.489 9.184 19.142 1.00 61.81 89 GLU A N 1
ATOM 700 C CA . GLU A 1 89 ? -20.494 8.665 17.758 1.00 61.81 89 GLU A CA 1
ATOM 701 C C . GLU A 1 89 ? -19.426 7.582 17.478 1.00 61.81 89 GLU A C 1
ATOM 703 O O . GLU A 1 89 ? -19.402 6.982 16.409 1.00 61.81 89 GLU A O 1
ATOM 708 N N . GLU A 1 90 ? -18.549 7.309 18.446 1.00 77.00 90 GLU A N 1
ATOM 709 C CA . GLU A 1 90 ? -17.391 6.411 18.346 1.00 77.00 90 GLU A CA 1
ATOM 710 C C . GLU A 1 90 ? -17.567 5.088 19.122 1.00 77.00 90 GLU A C 1
ATOM 712 O O . GLU A 1 90 ? -16.610 4.325 19.296 1.00 77.00 90 GLU A O 1
ATOM 717 N N . LEU A 1 91 ? -18.778 4.815 19.620 1.00 81.44 91 LEU A N 1
ATOM 718 C CA . LEU A 1 91 ? -19.131 3.554 20.274 1.00 81.44 91 LEU A CA 1
ATOM 719 C C . LEU A 1 91 ? -19.753 2.577 19.275 1.00 81.44 91 LEU A C 1
ATOM 721 O O . LEU A 1 91 ? -20.636 2.938 18.501 1.00 81.44 91 LEU A O 1
ATOM 725 N N . VAL A 1 92 ? -19.315 1.319 19.319 1.00 83.88 92 VAL A N 1
ATOM 726 C CA . VAL A 1 92 ? -19.847 0.244 18.470 1.00 83.88 92 VAL A CA 1
ATOM 727 C C . VAL A 1 92 ? -20.272 -0.928 19.345 1.00 83.88 92 VAL A C 1
ATOM 729 O O . VAL A 1 92 ? -19.518 -1.352 20.217 1.00 83.88 92 VAL A O 1
ATOM 732 N N . SER A 1 93 ? -21.465 -1.472 19.105 1.00 85.12 93 SER A N 1
ATOM 733 C CA . SER A 1 93 ? -21.936 -2.672 19.802 1.00 85.12 93 SER A CA 1
ATOM 734 C C . SER A 1 93 ? -21.176 -3.908 19.314 1.00 85.12 93 SER A C 1
ATOM 736 O O . SER A 1 93 ? -21.285 -4.285 18.148 1.00 85.12 93 SER A O 1
ATOM 738 N N . THR A 1 94 ? -20.430 -4.564 20.198 1.00 83.31 94 THR A N 1
ATOM 739 C CA . THR A 1 94 ? -19.788 -5.868 19.957 1.00 83.31 94 THR A CA 1
ATOM 740 C C . THR A 1 94 ? -20.659 -7.033 20.413 1.00 83.31 94 THR A C 1
ATOM 742 O O . THR A 1 94 ? -20.386 -8.170 20.035 1.00 83.31 94 THR A O 1
ATOM 745 N N . LEU A 1 95 ? -21.702 -6.757 21.210 1.00 82.88 95 LEU A N 1
ATOM 746 C CA . LEU A 1 95 ? -22.588 -7.740 21.844 1.00 82.88 95 LEU A CA 1
ATOM 747 C C . LEU A 1 95 ? -21.871 -8.722 22.791 1.00 82.88 95 LEU A C 1
ATOM 749 O O . LEU A 1 95 ? -22.492 -9.677 23.255 1.00 82.88 95 LEU A O 1
ATOM 753 N N . ASP A 1 96 ? -20.601 -8.474 23.122 1.00 81.38 96 ASP A N 1
ATOM 754 C CA . ASP A 1 96 ? -19.831 -9.265 24.082 1.00 81.38 96 ASP A CA 1
ATOM 755 C C . ASP A 1 96 ? -19.938 -8.632 25.484 1.00 81.38 96 ASP A C 1
ATOM 757 O O . ASP A 1 96 ? -19.454 -7.518 25.683 1.00 81.38 96 ASP A O 1
ATOM 761 N N . PRO A 1 97 ? -20.571 -9.298 26.469 1.00 80.06 97 PRO A N 1
ATOM 762 C CA . PRO A 1 97 ? -20.714 -8.769 27.828 1.00 80.06 97 PRO A CA 1
ATOM 763 C C . PRO A 1 97 ? -19.430 -8.849 28.670 1.00 80.06 97 PRO A C 1
ATOM 765 O O . PRO A 1 97 ? -19.381 -8.301 29.774 1.00 80.06 97 PRO A O 1
ATOM 768 N N . HIS A 1 98 ? -18.404 -9.558 28.198 1.00 82.25 98 HIS A N 1
ATOM 769 C CA . HIS A 1 98 ? -17.201 -9.864 28.968 1.00 82.25 98 HIS A CA 1
ATOM 770 C C . HIS A 1 98 ? -15.940 -9.222 28.396 1.00 82.25 98 HIS A C 1
ATOM 772 O O . HIS A 1 98 ? -14.854 -9.478 28.917 1.00 82.25 98 HIS A O 1
ATOM 778 N N . GLN A 1 99 ? -16.044 -8.411 27.339 1.00 80.88 99 GLN A N 1
ATOM 779 C CA . GLN A 1 99 ? -14.891 -7.768 26.713 1.00 80.88 99 GLN A CA 1
ATOM 780 C C . GLN A 1 99 ? -15.211 -6.353 26.239 1.00 80.88 99 GLN A C 1
ATOM 782 O O . GLN A 1 99 ? -16.241 -6.099 25.623 1.00 80.88 99 GLN A O 1
ATOM 787 N N . LEU A 1 100 ? -14.261 -5.443 26.465 1.00 82.25 100 LEU A N 1
ATOM 788 C CA . LEU A 1 100 ? -14.218 -4.147 25.797 1.00 82.25 100 LEU A CA 1
ATOM 789 C C . LEU A 1 100 ? -13.088 -4.146 24.782 1.00 82.25 100 LEU A C 1
ATOM 791 O O . LEU A 1 100 ? -11.953 -4.509 25.099 1.00 82.25 100 LEU A O 1
ATOM 795 N N . VAL A 1 101 ? -13.390 -3.683 23.576 1.00 81.06 101 VAL A N 1
ATOM 796 C CA . VAL A 1 101 ? -12.410 -3.577 22.495 1.00 81.06 101 VAL A CA 1
ATOM 797 C C . VAL A 1 101 ? -12.110 -2.105 22.280 1.00 81.06 101 VAL A C 1
ATOM 799 O O . VAL A 1 101 ? -13.017 -1.323 22.047 1.00 81.06 101 VAL A O 1
ATOM 802 N N . ALA A 1 102 ? -10.848 -1.698 22.333 1.00 83.19 102 ALA A N 1
ATOM 803 C CA . ALA A 1 102 ? -10.450 -0.345 21.960 1.00 83.19 102 ALA A CA 1
ATOM 804 C C . ALA A 1 102 ? -9.591 -0.407 20.696 1.00 83.19 102 ALA A C 1
ATOM 806 O O . ALA A 1 102 ? -8.593 -1.125 20.649 1.00 83.19 102 ALA A O 1
ATOM 807 N N . LEU A 1 103 ? -9.986 0.348 19.675 1.00 80.19 103 LEU A N 1
ATOM 808 C CA . LEU A 1 103 ? -9.296 0.454 18.399 1.00 80.19 103 LEU A CA 1
ATOM 809 C C . LEU A 1 103 ? -8.834 1.896 18.192 1.00 80.19 103 LEU A C 1
ATOM 811 O O . LEU A 1 103 ? -9.610 2.841 18.311 1.00 80.19 103 LEU A O 1
ATOM 815 N N . VAL A 1 104 ? -7.560 2.055 17.843 1.00 76.69 104 VAL A N 1
ATOM 816 C CA . VAL A 1 104 ? -6.976 3.345 17.475 1.00 76.69 104 VAL A CA 1
ATOM 817 C C . VAL A 1 104 ? -6.316 3.200 16.116 1.00 76.69 104 VAL A C 1
ATOM 819 O O . VAL A 1 104 ? -5.344 2.460 15.966 1.00 76.69 104 VAL A O 1
ATOM 822 N N . VAL A 1 105 ? -6.820 3.936 15.133 1.00 74.25 105 VAL A N 1
ATOM 823 C CA . VAL A 1 105 ? -6.250 4.003 13.787 1.00 74.25 105 VAL A CA 1
ATOM 824 C C . VAL A 1 105 ? -5.709 5.406 13.560 1.00 74.25 105 VAL A C 1
ATOM 826 O O . VAL A 1 105 ? -6.385 6.396 13.827 1.00 74.25 105 VAL A O 1
ATOM 829 N N . VAL A 1 106 ? -4.481 5.503 13.052 1.00 74.94 106 VAL A N 1
ATOM 830 C CA . VAL A 1 106 ? -3.921 6.769 12.572 1.00 74.94 106 VAL A CA 1
ATOM 831 C C . VAL A 1 106 ? -3.590 6.612 11.095 1.00 74.94 106 VAL A C 1
ATOM 833 O O . VAL A 1 106 ? -2.709 5.836 10.729 1.00 74.94 106 VAL A O 1
ATOM 836 N N . ALA A 1 107 ? -4.311 7.342 10.253 1.00 72.31 107 ALA A N 1
ATOM 837 C CA . ALA A 1 107 ? -4.179 7.316 8.805 1.00 72.31 107 ALA A CA 1
ATOM 838 C C . ALA A 1 107 ? -3.425 8.550 8.287 1.00 72.31 107 ALA A C 1
ATOM 840 O O . ALA A 1 107 ? -3.446 9.625 8.890 1.00 72.31 107 ALA A O 1
ATOM 841 N N . GLY A 1 108 ? -2.745 8.380 7.150 1.00 69.56 108 GLY A N 1
ATOM 842 C CA . GLY A 1 108 ? -1.956 9.435 6.501 1.00 69.56 108 GLY A CA 1
ATOM 843 C C . GLY A 1 108 ? -0.523 9.581 7.023 1.00 69.56 108 GLY A C 1
ATOM 844 O O . GLY A 1 108 ? 0.213 10.449 6.555 1.00 69.56 108 GLY A O 1
ATOM 845 N N . ALA A 1 109 ? -0.094 8.741 7.971 1.00 73.75 109 ALA A N 1
ATOM 846 C CA . ALA A 1 109 ? 1.282 8.756 8.455 1.00 73.75 109 ALA A CA 1
ATOM 847 C C . ALA A 1 109 ? 2.221 8.092 7.431 1.00 73.75 109 ALA A C 1
ATOM 849 O O . ALA A 1 109 ? 1.981 6.949 7.035 1.00 73.75 109 ALA A O 1
ATOM 850 N N . PRO A 1 110 ? 3.313 8.756 7.008 1.00 71.25 110 PRO A N 1
ATOM 851 C CA . PRO A 1 110 ? 4.313 8.118 6.169 1.00 71.25 110 PRO A CA 1
ATOM 852 C C . PRO A 1 110 ? 5.052 7.043 6.975 1.00 71.25 110 PRO A C 1
ATOM 854 O O . PRO A 1 110 ? 5.290 7.202 8.170 1.00 71.25 110 PRO A O 1
ATOM 857 N N . GLN A 1 111 ? 5.496 5.977 6.307 1.00 70.75 111 GLN A N 1
ATOM 858 C CA . GLN A 1 111 ? 6.154 4.819 6.938 1.00 70.75 111 GLN A CA 1
ATOM 859 C C . GLN A 1 111 ? 7.357 5.216 7.815 1.00 70.75 111 GLN A C 1
ATOM 861 O O . GLN A 1 111 ? 7.584 4.637 8.875 1.00 70.75 111 GLN A O 1
ATOM 866 N N . ARG A 1 112 ? 8.088 6.266 7.410 1.00 71.38 112 ARG A N 1
ATOM 867 C CA . ARG A 1 112 ? 9.228 6.832 8.153 1.00 71.38 112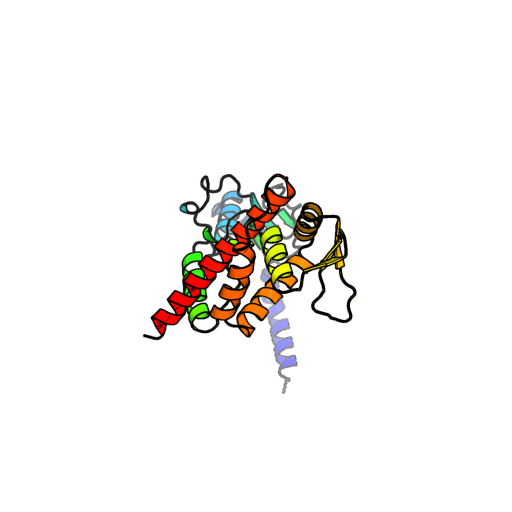 ARG A CA 1
ATOM 868 C C . ARG A 1 112 ? 8.877 7.401 9.529 1.00 71.38 112 ARG A C 1
ATOM 870 O O . ARG A 1 112 ? 9.771 7.596 10.346 1.00 71.38 112 ARG A O 1
ATOM 877 N N . ALA A 1 113 ? 7.604 7.720 9.755 1.00 75.81 113 ALA A N 1
ATOM 878 C CA . ALA A 1 113 ? 7.124 8.259 11.015 1.00 75.81 113 ALA A CA 1
ATOM 879 C C . ALA A 1 113 ? 6.875 7.162 12.057 1.00 75.81 113 ALA A C 1
ATOM 881 O O . ALA A 1 113 ? 6.587 7.481 13.199 1.00 75.81 113 ALA A O 1
ATOM 882 N N . LEU A 1 114 ? 7.002 5.880 11.713 1.00 77.44 114 LEU A N 1
ATOM 883 C CA . LEU A 1 114 ? 6.956 4.807 12.703 1.00 77.44 114 LEU A CA 1
ATOM 884 C C . LEU A 1 114 ? 8.236 4.836 13.549 1.00 77.44 114 LEU A C 1
ATOM 886 O O . LEU A 1 114 ? 9.336 4.841 13.000 1.00 77.44 114 LEU A O 1
ATOM 890 N N . GLN A 1 115 ? 8.125 4.787 14.880 1.00 77.81 115 GLN A N 1
ATOM 891 C CA . GLN A 1 115 ? 9.303 4.760 15.767 1.00 77.81 115 GLN A CA 1
ATOM 892 C C . GLN A 1 115 ? 10.249 3.587 15.471 1.00 77.81 115 GLN A C 1
ATOM 894 O O . GLN A 1 115 ? 11.465 3.701 15.601 1.00 77.81 115 GLN A O 1
ATOM 899 N N . GLN A 1 116 ? 9.703 2.456 15.022 1.00 75.19 116 GLN A N 1
ATOM 900 C CA . GLN A 1 116 ? 10.483 1.266 14.679 1.00 75.19 116 GLN A CA 1
ATOM 901 C C . GLN A 1 116 ? 11.065 1.308 13.259 1.00 75.19 116 GLN A C 1
ATOM 903 O O . GLN A 1 116 ? 11.730 0.354 12.852 1.00 75.19 116 GLN A O 1
ATOM 908 N N . TYR A 1 117 ? 10.840 2.387 12.501 1.00 76.25 117 TYR A N 1
ATOM 909 C CA . TYR A 1 117 ? 11.261 2.483 11.104 1.00 76.25 117 TYR A CA 1
ATOM 910 C C . TYR A 1 117 ? 12.769 2.297 10.931 1.00 76.25 117 TYR A C 1
ATOM 912 O O . TYR A 1 117 ? 13.189 1.613 10.003 1.00 76.25 117 TYR A O 1
ATOM 920 N N . ASP A 1 118 ? 13.591 2.824 11.842 1.00 76.25 118 ASP A N 1
ATOM 921 C CA . ASP A 1 118 ? 15.046 2.661 11.744 1.00 76.25 118 ASP A CA 1
ATOM 922 C C . ASP A 1 118 ? 15.451 1.198 11.942 1.00 76.25 118 ASP A C 1
ATOM 924 O O . ASP A 1 118 ? 16.256 0.668 11.181 1.00 76.25 118 ASP A O 1
ATOM 928 N N . ARG A 1 119 ? 14.827 0.495 12.895 1.00 78.62 119 ARG A N 1
ATOM 929 C CA . ARG A 1 119 ? 15.054 -0.941 13.111 1.00 78.62 119 ARG A CA 1
ATOM 930 C C . ARG A 1 119 ? 14.594 -1.770 11.911 1.00 78.62 119 ARG A C 1
ATOM 932 O O . ARG A 1 119 ? 15.311 -2.676 11.492 1.00 78.62 119 ARG A O 1
ATOM 939 N N . TYR A 1 120 ? 13.438 -1.438 11.336 1.00 70.69 120 TYR A N 1
ATOM 940 C CA . TYR A 1 120 ? 12.969 -2.030 10.083 1.00 70.69 120 TYR A CA 1
ATOM 941 C C . TYR A 1 120 ? 13.973 -1.791 8.952 1.00 70.69 120 TYR A C 1
ATOM 943 O O . TYR A 1 120 ? 14.363 -2.737 8.277 1.00 70.69 120 TYR A O 1
ATOM 951 N N . ARG A 1 121 ? 14.455 -0.555 8.784 1.00 71.25 121 ARG A N 1
ATOM 952 C CA . ARG A 1 121 ? 15.445 -0.187 7.768 1.00 71.25 121 ARG A CA 1
ATOM 953 C C . ARG A 1 121 ? 16.755 -0.947 7.959 1.00 71.25 121 ARG A C 1
ATOM 955 O O . ARG A 1 121 ? 17.295 -1.456 6.983 1.00 71.25 121 ARG A O 1
ATOM 962 N N . HIS A 1 122 ? 17.251 -1.063 9.188 1.00 75.94 122 HIS A N 1
ATOM 963 C CA . HIS A 1 122 ? 18.434 -1.866 9.494 1.00 75.94 122 HIS A CA 1
ATOM 964 C C . HIS A 1 122 ? 18.217 -3.333 9.130 1.00 75.94 122 HIS A C 1
ATOM 966 O O . HIS A 1 122 ? 19.045 -3.906 8.427 1.00 75.94 122 HIS A O 1
ATOM 972 N N . LYS A 1 123 ? 17.074 -3.922 9.504 1.00 73.12 123 LYS A N 1
ATOM 973 C CA . LYS A 1 123 ? 16.784 -5.322 9.178 1.00 73.12 123 LYS A CA 1
ATOM 974 C C . LYS A 1 123 ? 16.591 -5.552 7.680 1.00 73.12 123 LYS A C 1
ATOM 976 O O . LYS A 1 123 ? 17.045 -6.559 7.147 1.00 73.12 123 LYS A O 1
ATOM 981 N N . LEU A 1 124 ? 15.965 -4.603 6.990 1.00 65.38 124 LEU A N 1
ATOM 982 C CA . LEU A 1 124 ? 15.845 -4.593 5.538 1.00 65.38 124 LEU A CA 1
ATOM 983 C C . LEU A 1 124 ? 17.225 -4.508 4.876 1.00 65.38 124 LEU A C 1
ATOM 985 O O . LEU A 1 124 ? 17.465 -5.209 3.902 1.00 65.38 124 LEU A O 1
ATOM 989 N N . ASN A 1 125 ? 18.143 -3.696 5.405 1.00 67.69 125 ASN A N 1
ATOM 990 C CA . ASN A 1 125 ? 19.515 -3.604 4.905 1.00 67.69 125 ASN A CA 1
ATOM 991 C C . ASN A 1 125 ? 20.308 -4.901 5.143 1.00 67.69 125 ASN A C 1
ATOM 993 O O . ASN A 1 125 ? 21.009 -5.345 4.239 1.00 67.69 125 ASN A O 1
ATOM 997 N N . GLU A 1 126 ? 20.162 -5.540 6.308 1.00 73.31 126 GLU A N 1
ATOM 998 C CA . GLU A 1 126 ? 20.735 -6.871 6.571 1.00 73.31 126 GLU A CA 1
ATOM 999 C C . GLU A 1 126 ? 20.197 -7.915 5.585 1.00 73.31 126 GLU A C 1
ATOM 1001 O O . GLU A 1 126 ? 20.959 -8.689 5.012 1.00 73.31 126 GLU A O 1
ATOM 1006 N N . LEU A 1 127 ? 18.883 -7.917 5.340 1.00 60.38 127 LEU A N 1
ATOM 1007 C CA . LEU A 1 127 ? 18.268 -8.821 4.371 1.00 60.38 127 LEU A CA 1
ATOM 1008 C C . LEU A 1 127 ? 18.726 -8.520 2.945 1.00 60.38 127 LEU A C 1
ATOM 1010 O O . LEU A 1 127 ? 19.009 -9.459 2.211 1.00 60.38 127 LEU A O 1
ATOM 1014 N N . ARG A 1 128 ? 18.879 -7.244 2.573 1.00 57.88 128 ARG A N 1
ATOM 1015 C CA . ARG A 1 128 ? 19.450 -6.822 1.283 1.00 57.88 128 ARG A CA 1
ATOM 1016 C C . ARG A 1 128 ? 20.882 -7.310 1.080 1.00 57.88 128 ARG A C 1
ATOM 1018 O O . ARG A 1 128 ? 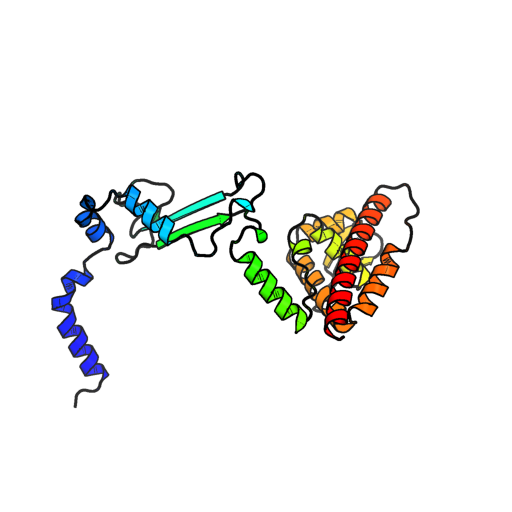21.256 -7.568 -0.060 1.00 57.88 128 ARG A O 1
ATOM 1025 N N . ALA A 1 129 ? 21.662 -7.456 2.152 1.00 59.91 129 ALA A N 1
ATOM 1026 C CA . ALA A 1 129 ? 23.012 -8.012 2.082 1.00 59.91 129 ALA A CA 1
ATOM 1027 C C . ALA A 1 129 ? 23.018 -9.518 1.746 1.00 59.91 129 ALA A C 1
ATOM 1029 O O . ALA A 1 129 ? 23.984 -10.007 1.168 1.00 59.91 129 ALA A O 1
ATOM 1030 N N . VAL A 1 130 ? 21.941 -10.245 2.070 1.00 57.56 130 VAL A N 1
ATOM 1031 C CA . VAL A 1 130 ? 21.816 -11.700 1.847 1.00 57.56 130 VAL A CA 1
ATOM 1032 C C . VAL A 1 130 ? 20.987 -12.029 0.599 1.00 57.56 130 VAL A C 1
ATOM 1034 O O . VAL A 1 130 ? 21.274 -12.992 -0.109 1.00 57.56 130 VAL A O 1
ATOM 1037 N N . ARG A 1 131 ? 19.960 -11.230 0.304 1.00 46.81 131 ARG A N 1
ATOM 1038 C CA . ARG A 1 131 ? 19.060 -11.376 -0.841 1.00 46.81 131 ARG A CA 1
ATOM 1039 C C . ARG A 1 131 ? 18.751 -9.989 -1.394 1.00 46.81 131 ARG A C 1
ATOM 1041 O O . ARG A 1 131 ? 18.151 -9.182 -0.685 1.00 46.81 131 ARG A O 1
ATOM 1048 N N . PRO A 1 132 ? 19.108 -9.686 -2.645 1.00 53.50 132 PRO A N 1
ATOM 1049 C CA . PRO A 1 132 ? 18.851 -8.364 -3.169 1.00 53.50 132 PRO A CA 1
ATOM 1050 C C . PRO A 1 132 ? 17.342 -8.184 -3.403 1.00 53.50 132 PRO A C 1
ATOM 1052 O O . PRO A 1 132 ? 16.727 -8.894 -4.194 1.00 53.50 132 PRO A O 1
ATOM 1055 N N . ILE A 1 133 ? 16.750 -7.262 -2.643 1.00 53.88 133 ILE A N 1
ATOM 1056 C CA . ILE A 1 133 ? 15.371 -6.784 -2.795 1.00 53.88 133 ILE A CA 1
ATOM 1057 C C . ILE A 1 133 ? 15.461 -5.506 -3.629 1.00 53.88 133 ILE A C 1
ATOM 1059 O O . ILE A 1 133 ? 16.056 -4.524 -3.170 1.00 53.88 133 ILE A O 1
ATOM 1063 N N . TYR A 1 134 ? 14.913 -5.520 -4.843 1.00 55.50 134 TYR A N 1
ATOM 1064 C CA . TYR A 1 134 ? 15.049 -4.435 -5.825 1.00 55.50 134 TYR A CA 1
ATOM 1065 C C . TYR A 1 134 ? 13.838 -3.493 -5.856 1.00 55.50 134 TYR A C 1
ATOM 1067 O O . TYR A 1 134 ? 13.852 -2.487 -6.570 1.00 55.50 134 TYR A O 1
ATOM 1075 N N . VAL A 1 135 ? 12.813 -3.758 -5.039 1.00 52.88 135 VAL A N 1
ATOM 1076 C CA . VAL A 1 135 ? 11.759 -2.779 -4.747 1.00 52.88 135 VAL A CA 1
ATOM 1077 C C . VAL A 1 135 ? 12.282 -1.780 -3.718 1.00 52.88 135 VAL A C 1
ATOM 1079 O O . VAL A 1 135 ? 12.446 -2.066 -2.528 1.00 52.88 135 VAL A O 1
ATOM 1082 N N . LEU A 1 136 ? 12.594 -0.580 -4.195 1.00 57.56 136 LEU A N 1
ATOM 1083 C CA . LEU A 1 136 ? 13.074 0.529 -3.380 1.00 57.56 136 LEU A CA 1
ATOM 1084 C C . LEU A 1 136 ? 11.855 1.252 -2.767 1.00 57.56 136 LEU A C 1
ATOM 1086 O O . LEU A 1 136 ? 11.015 1.754 -3.518 1.00 57.56 136 LEU A O 1
ATOM 1090 N N . PRO A 1 137 ? 11.725 1.308 -1.422 1.00 51.69 137 PRO A N 1
ATOM 1091 C CA . PRO A 1 137 ? 10.553 1.871 -0.748 1.00 51.69 137 PRO A CA 1
ATOM 1092 C C . PRO A 1 137 ? 10.211 3.301 -1.175 1.00 51.69 137 PRO A C 1
ATOM 1094 O O . PRO A 1 137 ? 9.035 3.643 -1.212 1.00 51.69 137 PRO A O 1
ATOM 1097 N N . GLN A 1 138 ? 11.201 4.117 -1.557 1.00 52.28 138 GLN A N 1
ATOM 1098 C CA . GLN A 1 138 ? 10.959 5.478 -2.049 1.00 52.28 138 GLN A CA 1
ATOM 1099 C C . GLN A 1 138 ? 10.086 5.547 -3.314 1.00 52.28 138 GLN A C 1
ATOM 1101 O O . GLN A 1 138 ? 9.313 6.488 -3.454 1.00 52.28 138 GLN A O 1
ATOM 1106 N N . PHE A 1 139 ? 10.108 4.537 -4.190 1.00 54.41 139 PHE A N 1
ATOM 1107 C CA . PHE A 1 139 ? 9.277 4.534 -5.405 1.00 54.41 139 PHE A CA 1
ATOM 1108 C C . PHE A 1 139 ? 7.853 4.015 -5.180 1.00 54.41 139 PHE A C 1
ATOM 1110 O O . PHE A 1 139 ? 7.039 4.024 -6.100 1.00 54.41 139 PHE A O 1
ATOM 1117 N N . MET A 1 140 ? 7.534 3.568 -3.963 1.00 51.72 140 MET A N 1
ATOM 1118 C CA . MET A 1 140 ? 6.194 3.102 -3.597 1.00 51.72 140 MET A CA 1
ATOM 1119 C C . MET A 1 140 ? 5.304 4.215 -3.024 1.00 51.72 140 MET A C 1
ATOM 1121 O O . MET A 1 140 ? 4.116 3.967 -2.836 1.00 51.72 140 MET A O 1
ATOM 1125 N N . VAL A 1 141 ? 5.856 5.404 -2.737 1.00 54.22 141 VAL A N 1
ATOM 1126 C CA . VAL A 1 141 ? 5.178 6.468 -1.965 1.00 54.22 141 VAL A CA 1
ATOM 1127 C C . VAL A 1 141 ? 4.848 7.712 -2.806 1.00 54.22 141 VAL A C 1
ATOM 1129 O O . VAL A 1 141 ? 3.957 8.466 -2.429 1.00 54.22 141 VAL A O 1
ATOM 1132 N N . ASP A 1 142 ? 5.515 7.919 -3.946 1.00 54.06 142 ASP A N 1
ATOM 1133 C CA . ASP A 1 142 ? 5.382 9.146 -4.745 1.00 54.06 142 ASP A CA 1
ATOM 1134 C C . ASP A 1 142 ? 4.417 9.030 -5.938 1.00 54.06 142 ASP A C 1
ATOM 1136 O O . ASP A 1 142 ? 4.281 7.979 -6.570 1.00 54.06 142 ASP A O 1
ATOM 1140 N N . SER A 1 143 ? 3.850 10.176 -6.331 1.00 56.03 143 SER A N 1
ATOM 1141 C CA . SER A 1 143 ? 3.028 10.402 -7.540 1.00 56.03 143 SER A CA 1
ATOM 1142 C C . SER A 1 143 ? 3.730 10.052 -8.868 1.00 56.03 143 SER A C 1
ATOM 1144 O O . SER A 1 143 ? 3.132 10.088 -9.941 1.00 56.03 143 SER A O 1
ATOM 1146 N N . GLY A 1 144 ? 5.013 9.679 -8.824 1.00 71.06 144 GLY A N 1
ATOM 1147 C CA . GLY A 1 144 ? 5.789 9.186 -9.963 1.00 71.06 144 GLY A CA 1
ATOM 1148 C C . GLY A 1 144 ? 5.697 7.675 -10.208 1.00 71.06 144 GLY A C 1
ATOM 1149 O O . GLY A 1 144 ? 6.268 7.200 -11.191 1.00 71.06 144 GLY A O 1
ATOM 1150 N N . LYS A 1 145 ? 5.004 6.905 -9.355 1.00 82.44 145 LYS A N 1
ATOM 1151 C CA . LYS A 1 145 ? 4.998 5.431 -9.403 1.00 82.44 145 LYS A CA 1
ATOM 1152 C C . LYS A 1 145 ? 4.495 4.867 -10.732 1.00 82.44 145 LYS A C 1
ATOM 1154 O O . LYS A 1 145 ? 5.160 4.019 -11.321 1.00 82.44 145 LYS A O 1
ATOM 1159 N N . ALA A 1 146 ? 3.365 5.364 -11.237 1.00 88.19 146 ALA A N 1
ATOM 1160 C CA . ALA A 1 146 ? 2.806 4.912 -12.512 1.00 88.19 146 ALA A CA 1
ATOM 1161 C C . ALA A 1 146 ? 3.729 5.248 -13.693 1.00 88.19 146 ALA A C 1
ATOM 1163 O O . ALA A 1 146 ? 3.943 4.421 -14.574 1.00 88.19 146 ALA A O 1
ATOM 1164 N N . ARG A 1 147 ? 4.353 6.432 -13.675 1.00 90.19 147 ARG A N 1
ATOM 1165 C CA . ARG A 1 147 ? 5.325 6.860 -14.695 1.00 90.19 147 ARG A CA 1
ATOM 1166 C C . ARG A 1 147 ? 6.558 5.962 -14.713 1.00 90.19 147 ARG A C 1
ATOM 1168 O O . ARG A 1 147 ? 6.990 5.537 -15.781 1.00 90.19 147 ARG A O 1
ATOM 1175 N N . LEU A 1 148 ? 7.108 5.654 -13.539 1.00 88.75 148 LEU A N 1
ATOM 1176 C CA . LEU A 1 148 ? 8.259 4.767 -13.421 1.00 88.75 148 LEU A CA 1
ATOM 1177 C C . LEU A 1 148 ? 7.904 3.334 -13.840 1.00 88.75 148 LEU A C 1
ATOM 1179 O O . LEU A 1 148 ? 8.624 2.754 -14.646 1.00 88.75 148 LEU A O 1
ATOM 1183 N N . ALA A 1 149 ? 6.781 2.791 -13.358 1.00 90.06 149 ALA A N 1
ATOM 1184 C CA . ALA A 1 149 ? 6.306 1.461 -13.739 1.00 90.06 149 ALA A CA 1
ATOM 1185 C C . ALA A 1 149 ? 6.088 1.358 -15.253 1.00 90.06 149 ALA A C 1
ATOM 1187 O O . ALA A 1 149 ? 6.533 0.399 -15.876 1.00 90.06 149 ALA A O 1
ATOM 1188 N N . PHE A 1 150 ? 5.481 2.376 -15.864 1.00 92.19 150 PHE A N 1
ATOM 1189 C CA . PHE A 1 150 ? 5.297 2.441 -17.308 1.00 92.19 150 PHE A CA 1
ATOM 1190 C C . PHE A 1 150 ? 6.635 2.438 -18.059 1.00 92.19 150 PHE A C 1
ATOM 1192 O O . PHE A 1 150 ? 6.812 1.667 -19.004 1.00 92.19 150 PHE A O 1
ATOM 1199 N N . ALA A 1 151 ? 7.593 3.271 -17.640 1.00 92.12 151 ALA A N 1
ATOM 1200 C CA . ALA A 1 151 ? 8.900 3.359 -18.286 1.00 92.12 151 ALA A CA 1
ATOM 1201 C C . ALA A 1 151 ? 9.688 2.046 -18.160 1.00 92.12 151 ALA A C 1
ATOM 1203 O O . ALA A 1 151 ? 10.148 1.511 -19.166 1.00 92.12 151 ALA A O 1
ATOM 1204 N N . LEU A 1 152 ? 9.787 1.485 -16.952 1.00 91.94 152 LEU A N 1
ATOM 1205 C CA . LEU A 1 152 ? 10.474 0.213 -16.711 1.00 91.94 152 LEU A CA 1
ATOM 1206 C C . LEU A 1 152 ? 9.771 -0.945 -17.429 1.00 91.94 152 LEU A C 1
ATOM 1208 O O . LEU A 1 152 ? 10.427 -1.760 -18.071 1.00 91.94 152 LEU A O 1
ATOM 1212 N N . GLY A 1 153 ? 8.438 -0.984 -17.389 1.00 91.06 153 GLY A N 1
ATOM 1213 C CA . GLY A 1 153 ? 7.636 -1.956 -18.124 1.00 91.06 153 GLY A CA 1
ATOM 1214 C C . GLY A 1 153 ? 7.862 -1.876 -19.633 1.00 91.06 153 GLY A C 1
ATOM 1215 O O . GLY A 1 153 ? 7.935 -2.913 -20.282 1.00 91.06 153 GLY A O 1
ATOM 1216 N N . SER A 1 154 ? 8.046 -0.675 -20.183 1.00 92.50 154 SER A N 1
ATOM 1217 C CA . SER A 1 154 ? 8.373 -0.487 -21.602 1.00 92.50 154 SER A CA 1
ATOM 1218 C C . SER A 1 154 ? 9.783 -0.983 -21.933 1.00 92.50 154 SER A C 1
ATOM 1220 O O . SER A 1 154 ? 9.972 -1.694 -22.915 1.00 92.50 154 SER A O 1
ATOM 1222 N N . ILE A 1 155 ? 10.770 -0.664 -21.089 1.00 92.06 155 ILE A N 1
ATOM 1223 C CA . ILE A 1 155 ? 12.173 -1.079 -21.265 1.00 92.06 155 ILE A CA 1
ATOM 1224 C C . ILE A 1 155 ? 12.315 -2.605 -21.227 1.00 92.06 155 ILE A C 1
ATOM 1226 O O . ILE A 1 155 ? 13.039 -3.183 -22.034 1.00 92.06 155 ILE A O 1
ATOM 1230 N N . PHE A 1 156 ? 11.614 -3.269 -20.306 1.00 90.88 156 PHE A N 1
ATOM 1231 C CA . PHE A 1 156 ? 11.671 -4.724 -20.148 1.00 90.88 156 PHE A CA 1
ATOM 1232 C C . PHE A 1 156 ? 10.628 -5.486 -20.984 1.00 90.88 156 PHE A C 1
ATOM 1234 O O . PHE A 1 156 ? 10.545 -6.710 -20.882 1.00 90.88 156 PHE A O 1
ATOM 1241 N N . GLY A 1 157 ? 9.856 -4.793 -21.829 1.00 90.75 157 GLY A N 1
ATOM 1242 C CA . GLY A 1 157 ? 8.931 -5.405 -22.789 1.00 90.75 157 GLY A CA 1
ATOM 1243 C C . GLY A 1 157 ? 7.611 -5.922 -22.203 1.00 90.75 157 GLY A C 1
ATOM 1244 O O . GLY A 1 157 ? 6.927 -6.719 -22.838 1.00 90.75 157 GLY A O 1
ATOM 1245 N N . PHE A 1 158 ? 7.231 -5.494 -20.999 1.00 92.81 158 PHE A N 1
ATOM 1246 C CA . PHE A 1 158 ? 5.928 -5.804 -20.389 1.00 92.81 158 PHE A CA 1
ATOM 1247 C C . PHE A 1 158 ? 4.828 -4.841 -20.844 1.00 92.81 158 PHE A C 1
ATOM 1249 O O . PHE A 1 158 ? 3.648 -5.188 -20.823 1.00 92.81 158 PHE A O 1
ATOM 1256 N N . VAL A 1 159 ? 5.223 -3.637 -21.256 1.00 93.25 159 VAL A N 1
ATOM 1257 C CA . VAL A 1 159 ? 4.365 -2.640 -21.892 1.00 93.25 159 VAL A CA 1
ATOM 1258 C C . VAL A 1 159 ? 4.871 -2.425 -23.310 1.00 93.25 159 VAL A C 1
ATOM 1260 O O . VAL A 1 159 ? 6.065 -2.239 -23.524 1.00 93.25 159 VAL A O 1
ATOM 1263 N N . TYR A 1 160 ? 3.969 -2.451 -24.282 1.00 92.62 160 TYR A N 1
ATOM 1264 C CA . TYR A 1 160 ? 4.298 -2.227 -25.685 1.00 92.62 160 TYR A CA 1
ATOM 1265 C C . TYR A 1 160 ? 3.235 -1.359 -26.351 1.00 92.62 160 TYR A C 1
ATOM 1267 O O . TYR A 1 160 ? 2.124 -1.200 -25.842 1.00 92.62 160 TYR A O 1
ATOM 1275 N N . ASN A 1 161 ? 3.569 -0.780 -27.500 1.00 91.25 161 ASN A N 1
ATOM 1276 C CA . ASN A 1 161 ? 2.635 -0.011 -28.308 1.00 91.25 161 ASN A CA 1
ATOM 1277 C C . ASN A 1 161 ? 2.296 -0.727 -29.619 1.00 91.25 161 ASN A C 1
ATOM 1279 O O . ASN A 1 161 ? 3.139 -1.368 -30.240 1.00 91.25 161 ASN A O 1
ATOM 1283 N N . GLN A 1 162 ? 1.050 -0.578 -30.060 1.00 89.38 162 GLN A N 1
ATOM 1284 C CA . GLN A 1 162 ? 0.596 -0.928 -31.404 1.00 89.38 162 GLN A CA 1
ATOM 1285 C C . GLN A 1 162 ? -0.110 0.293 -31.993 1.00 89.38 162 GLN A C 1
ATOM 1287 O O . GLN A 1 162 ? -1.197 0.685 -31.559 1.00 89.38 162 GLN A O 1
ATOM 1292 N N . GLY A 1 163 ? 0.553 0.948 -32.949 1.00 89.06 163 GLY A N 1
ATOM 1293 C CA . GLY A 1 163 ? 0.136 2.257 -33.445 1.00 89.06 163 GLY A CA 1
ATOM 1294 C C . GLY A 1 163 ? 0.152 3.301 -32.326 1.00 89.06 163 GLY A C 1
ATOM 1295 O O . GLY A 1 163 ? 1.168 3.500 -31.662 1.00 89.06 163 GLY A O 1
ATOM 1296 N N . THR A 1 164 ? -0.987 3.953 -32.099 1.00 89.06 164 THR A N 1
ATOM 1297 C CA . THR A 1 164 ? -1.158 4.963 -31.042 1.00 89.06 164 THR A CA 1
ATOM 1298 C C . THR A 1 164 ? -1.581 4.373 -29.696 1.00 89.06 164 THR A C 1
ATOM 1300 O O . THR A 1 164 ? -1.727 5.117 -28.730 1.00 89.06 164 THR A O 1
ATOM 1303 N N . TYR A 1 165 ? -1.834 3.066 -29.612 1.00 91.88 165 TYR A N 1
ATOM 1304 C CA . TYR A 1 165 ? -2.333 2.422 -28.399 1.00 91.88 165 TYR A CA 1
ATOM 1305 C C . TYR A 1 165 ? -1.220 1.730 -27.624 1.00 91.88 165 TYR A C 1
ATOM 1307 O O . TYR A 1 165 ? -0.368 1.073 -28.216 1.00 91.88 165 TYR A O 1
ATOM 1315 N N . PHE A 1 166 ? -1.269 1.839 -26.299 1.00 94.50 166 PHE A N 1
ATOM 1316 C CA . PHE A 1 166 ? -0.393 1.112 -25.386 1.00 94.50 166 PHE A CA 1
ATOM 1317 C C . PHE A 1 166 ? -1.126 -0.061 -24.749 1.00 94.50 166 PHE A C 1
ATOM 1319 O O . PHE A 1 166 ? -2.298 0.049 -24.370 1.00 94.50 166 PHE A O 1
ATOM 1326 N N . TYR A 1 167 ? -0.403 -1.162 -24.604 1.00 94.50 167 TYR A N 1
ATOM 1327 C CA . TYR A 1 167 ? -0.874 -2.416 -24.049 1.00 94.50 167 TYR A CA 1
ATOM 1328 C C . TYR A 1 167 ? 0.103 -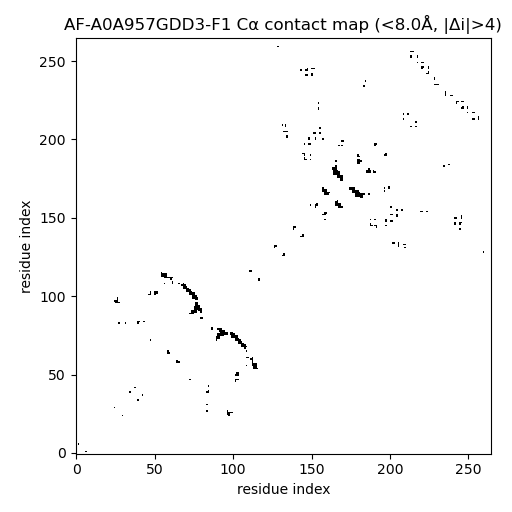2.916 -22.997 1.00 94.50 167 TYR A C 1
ATOM 1330 O O . TYR A 1 167 ? 1.317 -2.780 -23.128 1.00 94.50 167 TYR A O 1
ATOM 1338 N N . TYR A 1 168 ? -0.455 -3.518 -21.964 1.00 93.88 168 TYR A N 1
ATOM 1339 C CA . TYR A 1 168 ? 0.247 -4.278 -20.956 1.00 93.88 168 TYR A CA 1
ATOM 1340 C C . TYR A 1 168 ? 0.033 -5.770 -21.221 1.00 93.88 168 TYR A C 1
ATOM 1342 O O . TYR A 1 168 ? -1.104 -6.203 -21.411 1.00 93.88 168 TYR A O 1
ATOM 1350 N N . GLN A 1 169 ? 1.109 -6.553 -21.230 1.00 92.81 169 GLN A N 1
ATOM 1351 C CA . GLN A 1 169 ? 1.038 -8.010 -21.321 1.00 92.81 169 GLN A CA 1
ATOM 1352 C C . GLN A 1 169 ? 1.020 -8.612 -19.909 1.00 92.81 169 GLN A C 1
ATOM 1354 O O . GLN A 1 169 ? 2.043 -8.498 -19.229 1.00 92.81 169 GLN A O 1
ATOM 1359 N N . PRO A 1 170 ? -0.059 -9.287 -19.471 1.00 89.69 170 PRO A N 1
ATOM 1360 C CA . PRO A 1 170 ? -0.080 -9.999 -18.191 1.00 89.69 170 PRO A CA 1
ATOM 1361 C C . PRO A 1 170 ? 0.990 -11.098 -18.106 1.00 89.69 170 PRO A C 1
ATOM 1363 O O . PRO A 1 170 ? 1.515 -11.557 -19.122 1.00 89.69 170 PRO A O 1
ATOM 1366 N N . LEU A 1 171 ? 1.336 -11.507 -16.885 1.00 84.69 171 LEU A N 1
ATOM 1367 C CA . LEU A 1 171 ? 2.258 -12.609 -16.601 1.00 84.69 171 LEU A CA 1
ATOM 1368 C C . LEU A 1 171 ? 1.716 -13.925 -17.151 1.00 84.69 171 LEU A C 1
ATOM 1370 O O . LEU A 1 171 ? 2.483 -14.728 -17.681 1.00 84.69 171 LEU A O 1
ATOM 1374 N N . ASP A 1 172 ? 0.402 -14.121 -17.046 1.00 84.56 172 ASP A N 1
ATOM 1375 C CA . ASP A 1 172 ? -0.277 -15.185 -17.765 1.00 84.56 172 ASP A CA 1
ATOM 1376 C C . ASP A 1 172 ? -0.226 -14.888 -19.269 1.00 84.56 172 ASP A C 1
ATOM 1378 O O . ASP A 1 172 ? -0.932 -14.025 -19.790 1.00 84.56 172 ASP A O 1
ATOM 1382 N N . THR A 1 173 ? 0.636 -15.617 -19.975 1.00 76.44 173 THR A N 1
ATOM 1383 C CA . THR A 1 173 ? 0.833 -15.485 -21.423 1.00 76.44 173 THR A CA 1
ATOM 1384 C C . THR A 1 173 ? -0.392 -15.887 -22.240 1.00 76.44 173 THR A C 1
ATOM 1386 O O . THR A 1 173 ? -0.457 -15.558 -23.421 1.00 76.44 173 THR A O 1
ATOM 1389 N N . LEU A 1 174 ? -1.343 -16.609 -21.639 1.00 85.12 174 LEU A N 1
ATOM 1390 C CA . LEU A 1 174 ? -2.603 -16.981 -22.280 1.00 85.12 174 LEU A CA 1
ATOM 1391 C C . LEU A 1 174 ? -3.675 -15.900 -22.105 1.00 85.12 174 LEU A C 1
ATOM 1393 O O . LEU A 1 174 ? -4.660 -15.891 -22.847 1.00 85.12 174 LEU A O 1
ATOM 1397 N N . ALA A 1 175 ? -3.488 -14.975 -21.159 1.00 87.00 175 ALA A N 1
ATOM 1398 C CA . ALA A 1 175 ? -4.386 -13.850 -20.981 1.00 87.00 175 ALA A CA 1
ATOM 1399 C C . ALA A 1 175 ? -4.192 -12.816 -22.106 1.00 87.00 175 ALA A C 1
ATOM 1401 O O . ALA A 1 175 ? -3.060 -12.532 -22.523 1.00 87.00 175 ALA A O 1
ATOM 1402 N N . PRO A 1 176 ? -5.288 -12.214 -22.603 1.00 89.50 176 PRO A N 1
ATOM 1403 C CA . PRO A 1 176 ? -5.194 -11.203 -23.640 1.00 89.50 176 PRO A CA 1
ATOM 1404 C C . PRO A 1 176 ? -4.473 -9.945 -23.122 1.00 89.50 176 PRO A C 1
ATOM 1406 O O . PRO A 1 176 ? -4.614 -9.590 -21.946 1.00 89.50 176 PRO A O 1
ATOM 1409 N N . PRO A 1 177 ? -3.748 -9.220 -23.994 1.00 92.38 177 PRO A N 1
ATOM 1410 C CA . PRO A 1 177 ? -3.133 -7.951 -23.632 1.00 92.38 177 PRO A CA 1
ATOM 1411 C C . PRO A 1 177 ? -4.165 -6.939 -23.126 1.00 92.38 177 PRO A C 1
ATOM 1413 O O . PRO A 1 177 ? -5.217 -6.726 -23.734 1.00 92.38 177 PRO A O 1
ATOM 1416 N N . VAL A 1 178 ? -3.837 -6.256 -22.034 1.00 92.50 178 VAL A N 1
ATOM 1417 C CA . VAL A 1 178 ? -4.692 -5.237 -21.427 1.00 92.50 178 VAL A CA 1
ATOM 1418 C C . VAL A 1 178 ? -4.359 -3.886 -22.037 1.00 92.50 178 VAL A C 1
ATOM 1420 O O . VAL A 1 178 ? -3.251 -3.375 -21.890 1.00 92.50 178 VAL A O 1
ATOM 1423 N N . ARG A 1 179 ? -5.328 -3.267 -22.710 1.00 93.94 179 ARG A N 1
ATOM 1424 C CA . ARG A 1 179 ? -5.160 -1.917 -23.253 1.00 93.94 179 ARG A CA 1
ATOM 1425 C C . ARG A 1 179 ? -5.063 -0.890 -22.121 1.00 93.94 179 ARG A C 1
ATOM 1427 O O . ARG A 1 179 ? -5.978 -0.791 -21.307 1.00 93.94 179 ARG A O 1
ATOM 1434 N N . LEU A 1 180 ? -3.982 -0.110 -22.123 1.00 91.62 180 LEU A N 1
ATOM 1435 C CA . LEU A 1 180 ? -3.730 0.979 -21.176 1.00 91.62 180 LEU A CA 1
ATOM 1436 C C . LEU A 1 180 ? -4.270 2.320 -21.684 1.00 91.62 180 LEU A C 1
ATOM 1438 O O . LEU A 1 180 ? -4.751 3.122 -20.907 1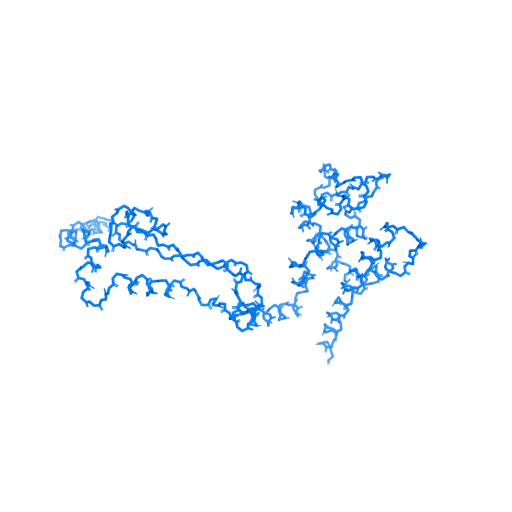.00 91.62 180 LEU A O 1
ATOM 1442 N N . GLY A 1 181 ? -4.230 2.602 -22.987 1.00 91.00 181 GLY A N 1
ATOM 1443 C CA . GLY A 1 181 ? -4.747 3.885 -23.477 1.00 91.00 181 GLY A CA 1
ATOM 1444 C C . GLY A 1 181 ? -4.294 4.244 -24.882 1.00 91.00 181 GLY A C 1
ATOM 1445 O O . GLY A 1 181 ? -3.441 3.569 -25.454 1.00 91.00 181 GLY A O 1
ATOM 1446 N N . ASN A 1 182 ? -4.893 5.294 -25.451 1.00 91.38 182 ASN A N 1
ATOM 1447 C CA . ASN A 1 182 ? -4.395 5.932 -26.673 1.00 91.38 182 ASN A CA 1
ATOM 1448 C C . ASN A 1 182 ? -3.447 7.067 -26.286 1.00 91.38 182 ASN A C 1
ATOM 1450 O O . ASN A 1 182 ? -3.874 8.004 -25.615 1.00 91.38 182 ASN A O 1
ATOM 1454 N N . GLY A 1 183 ? -2.196 7.000 -26.719 1.00 88.62 183 GLY A N 1
ATOM 1455 C CA . GLY A 1 183 ? -1.189 7.996 -26.395 1.00 88.62 183 GLY A CA 1
ATOM 1456 C C . GLY A 1 183 ? -0.593 7.817 -24.998 1.00 88.62 183 GLY A C 1
ATOM 1457 O O . GLY A 1 183 ? -1.167 7.196 -24.102 1.00 88.62 183 GLY A O 1
ATOM 1458 N N . LEU A 1 184 ? 0.605 8.375 -24.836 1.00 88.44 184 LEU A N 1
ATOM 1459 C CA . LEU A 1 184 ? 1.478 8.145 -23.687 1.00 88.44 184 LEU A CA 1
ATOM 1460 C C . LEU A 1 184 ? 0.874 8.637 -22.363 1.00 88.44 184 LEU A C 1
ATOM 1462 O O . LEU A 1 184 ? 0.880 7.915 -21.371 1.00 88.44 184 LEU A O 1
ATOM 1466 N N . SER A 1 185 ? 0.306 9.846 -22.360 1.00 89.69 185 SER A N 1
ATOM 1467 C CA . SER A 1 185 ? -0.295 10.433 -21.156 1.00 89.69 185 SER A CA 1
ATOM 1468 C C . SER A 1 185 ? -1.478 9.612 -20.639 1.00 89.69 185 SER A C 1
ATOM 1470 O O . SER A 1 185 ? -1.544 9.319 -19.449 1.00 89.69 185 SER A O 1
ATOM 1472 N N . ASN A 1 186 ? -2.379 9.193 -21.533 1.00 90.94 186 ASN A N 1
ATOM 1473 C CA . ASN A 1 186 ? -3.560 8.415 -21.155 1.00 90.94 186 ASN A CA 1
ATOM 1474 C C . ASN A 1 186 ? -3.176 7.022 -20.650 1.00 90.94 186 ASN A C 1
ATOM 1476 O O . ASN A 1 186 ? -3.759 6.541 -19.689 1.00 90.94 186 ASN A O 1
ATOM 1480 N N . ALA A 1 187 ? -2.170 6.386 -21.259 1.00 91.75 187 ALA A N 1
ATOM 1481 C CA . ALA A 1 187 ? -1.699 5.076 -20.820 1.00 91.75 187 ALA A CA 1
ATOM 1482 C C . ALA A 1 187 ? -1.075 5.105 -19.414 1.00 91.75 187 ALA A C 1
ATOM 1484 O O . ALA A 1 187 ? -1.284 4.185 -18.628 1.00 91.75 187 ALA A O 1
ATOM 1485 N N . ILE A 1 188 ? -0.332 6.166 -19.085 1.00 90.81 188 ILE A N 1
ATOM 1486 C CA . ILE A 1 188 ? 0.229 6.365 -17.741 1.00 90.81 188 ILE A CA 1
ATOM 1487 C C . ILE A 1 188 ? -0.882 6.640 -16.727 1.00 90.81 188 ILE A C 1
ATOM 1489 O O . ILE A 1 188 ? -0.860 6.063 -15.644 1.00 90.81 188 ILE A O 1
ATOM 1493 N N . GLN A 1 189 ? -1.846 7.494 -17.078 1.00 89.94 189 GLN A N 1
ATOM 1494 C CA . GLN A 1 189 ? -2.974 7.816 -16.205 1.00 89.94 189 GLN A CA 1
ATOM 1495 C C . GLN A 1 189 ? -3.832 6.577 -15.913 1.00 89.94 189 GLN A C 1
ATOM 1497 O O . GLN A 1 189 ? -4.216 6.349 -14.772 1.00 89.94 189 GLN A O 1
ATOM 1502 N N . GLU A 1 190 ? -4.083 5.735 -16.915 1.00 90.44 190 GLU A N 1
ATOM 1503 C CA . GLU A 1 190 ? -4.803 4.474 -16.715 1.00 90.44 190 GLU A CA 1
ATOM 1504 C C . GLU A 1 190 ? -4.016 3.491 -15.839 1.00 90.44 190 GLU A C 1
ATOM 1506 O O . GLU A 1 190 ? -4.589 2.733 -15.059 1.00 90.44 190 GLU A O 1
ATOM 1511 N N . LEU A 1 191 ? -2.686 3.490 -15.942 1.00 88.75 191 LEU A N 1
ATOM 1512 C CA . LEU A 1 191 ? -1.852 2.663 -15.076 1.00 88.75 191 LEU A CA 1
ATOM 1513 C C . LEU A 1 191 ? -1.871 3.160 -13.623 1.00 88.75 191 LEU A C 1
ATOM 1515 O O . LEU A 1 191 ? -1.767 2.358 -12.701 1.00 88.75 191 LEU A O 1
ATOM 1519 N N . GLU A 1 192 ? -2.025 4.467 -13.414 1.00 87.94 192 GLU A N 1
ATOM 1520 C CA . GLU A 1 192 ? -2.151 5.077 -12.089 1.00 87.94 192 GLU A CA 1
ATOM 1521 C C . GLU A 1 192 ? -3.453 4.679 -11.385 1.00 87.94 192 GLU A C 1
ATOM 1523 O O . GLU A 1 192 ? -3.447 4.443 -10.179 1.00 87.94 192 GLU A O 1
ATOM 1528 N N . THR A 1 193 ? -4.553 4.538 -12.129 1.00 87.19 193 THR A N 1
ATOM 1529 C CA . THR A 1 193 ? -5.853 4.134 -11.570 1.00 87.19 193 THR A CA 1
ATOM 1530 C C . THR A 1 193 ? -5.975 2.624 -11.348 1.00 87.19 193 THR A C 1
ATOM 1532 O O . THR A 1 193 ? -6.809 2.187 -10.554 1.00 87.19 193 THR A O 1
ATOM 1535 N N . ARG A 1 194 ? -5.154 1.805 -12.020 1.00 85.12 194 ARG A N 1
ATOM 1536 C CA . ARG A 1 194 ? -5.209 0.336 -11.948 1.00 85.12 194 ARG A CA 1
ATOM 1537 C C . ARG A 1 194 ? -4.047 -0.247 -11.145 1.00 85.12 194 ARG A C 1
ATOM 1539 O O . ARG A 1 194 ? -3.000 -0.592 -11.693 1.00 85.12 194 ARG A O 1
ATOM 1546 N N . GLU A 1 195 ? -4.276 -0.472 -9.851 1.00 78.44 195 GLU A N 1
ATOM 1547 C CA . GLU A 1 195 ? -3.251 -1.013 -8.943 1.00 78.44 195 GLU A CA 1
ATOM 1548 C C . GLU A 1 195 ? -2.716 -2.398 -9.348 1.00 78.44 195 GLU A C 1
ATOM 1550 O O . GLU A 1 195 ? -1.531 -2.663 -9.154 1.00 78.44 195 GLU A O 1
ATOM 1555 N N . GLY A 1 196 ? -3.553 -3.269 -9.927 1.00 85.31 196 GLY A N 1
ATOM 1556 C CA . GLY A 1 196 ? -3.176 -4.637 -10.314 1.00 85.31 196 GLY A CA 1
ATOM 1557 C C . GLY A 1 196 ? -2.040 -4.690 -11.348 1.00 85.31 196 GLY A C 1
ATOM 1558 O O . GLY A 1 196 ? -0.942 -5.128 -11.002 1.00 85.31 196 GLY A O 1
ATOM 1559 N N . PRO A 1 197 ? -2.252 -4.197 -12.586 1.00 87.38 197 PRO A N 1
ATOM 1560 C CA . PRO A 1 197 ? -1.211 -4.118 -13.613 1.00 87.38 197 PRO A CA 1
ATOM 1561 C C . PRO A 1 197 ? 0.038 -3.371 -13.145 1.00 87.38 197 PRO A C 1
ATOM 1563 O O . PRO A 1 197 ? 1.156 -3.802 -13.412 1.00 87.38 197 PRO A O 1
ATOM 1566 N N . LEU A 1 198 ? -0.133 -2.269 -12.410 1.00 87.62 198 LEU A N 1
ATOM 1567 C CA . LEU A 1 198 ? 0.985 -1.493 -11.882 1.00 87.62 198 LEU A CA 1
ATOM 1568 C C . LEU A 1 198 ? 1.844 -2.328 -10.926 1.00 87.62 198 LEU A C 1
ATOM 1570 O O . LEU A 1 198 ? 3.070 -2.351 -11.055 1.00 87.62 198 LEU A O 1
ATOM 1574 N N . ARG A 1 199 ? 1.213 -3.021 -9.974 1.00 84.25 199 ARG A N 1
ATOM 1575 C CA . ARG A 1 199 ? 1.902 -3.893 -9.022 1.00 84.25 199 ARG A CA 1
ATOM 1576 C C . ARG A 1 199 ? 2.617 -5.034 -9.738 1.00 84.25 199 ARG A C 1
ATOM 1578 O O . ARG A 1 199 ? 3.797 -5.256 -9.484 1.00 84.25 199 ARG A O 1
ATOM 1585 N N . GLU A 1 200 ? 1.933 -5.704 -10.656 1.00 87.19 200 GLU A N 1
ATOM 1586 C CA . GLU A 1 200 ? 2.484 -6.850 -11.375 1.00 87.19 200 GLU A CA 1
ATOM 1587 C C . GLU A 1 200 ? 3.663 -6.454 -12.281 1.00 87.19 200 GLU A C 1
ATOM 1589 O O . GLU A 1 200 ? 4.672 -7.158 -12.321 1.00 87.19 200 GLU A O 1
ATOM 1594 N N . ILE A 1 201 ? 3.602 -5.299 -12.959 1.00 89.50 201 ILE A N 1
ATOM 1595 C CA . ILE A 1 201 ? 4.749 -4.763 -13.711 1.00 89.50 201 ILE A CA 1
ATOM 1596 C C . ILE A 1 201 ? 5.955 -4.598 -12.785 1.00 89.50 201 ILE A C 1
ATOM 1598 O O . ILE A 1 201 ? 7.045 -5.052 -13.124 1.00 89.50 201 ILE A O 1
ATOM 1602 N N . MET A 1 202 ? 5.776 -3.984 -11.615 1.00 86.31 202 MET A N 1
ATOM 1603 C CA . MET A 1 202 ? 6.883 -3.738 -10.686 1.00 86.31 202 MET A CA 1
ATOM 1604 C C . MET A 1 202 ? 7.487 -5.034 -10.132 1.00 86.31 202 MET A C 1
ATOM 1606 O O . MET A 1 202 ? 8.711 -5.155 -10.075 1.00 86.31 202 MET A O 1
ATOM 1610 N N . GLU A 1 203 ? 6.658 -6.022 -9.790 1.00 84.69 203 GLU A N 1
ATOM 1611 C CA . GLU A 1 203 ? 7.114 -7.349 -9.348 1.00 84.69 203 GLU A CA 1
ATOM 1612 C C . GLU A 1 203 ? 7.911 -8.064 -10.454 1.00 84.69 203 GLU A C 1
ATOM 1614 O O . GLU A 1 203 ? 8.971 -8.646 -10.209 1.00 84.69 203 GLU A O 1
ATOM 1619 N N . ARG A 1 204 ? 7.459 -7.964 -11.708 1.00 87.31 204 ARG A N 1
ATOM 1620 C CA . ARG A 1 204 ? 8.162 -8.552 -12.857 1.00 87.31 204 ARG A CA 1
ATOM 1621 C C . ARG A 1 204 ? 9.464 -7.837 -13.185 1.00 87.31 204 ARG A C 1
ATOM 1623 O O . ARG A 1 204 ? 10.427 -8.494 -13.573 1.00 87.31 204 ARG A O 1
ATOM 1630 N N . VAL A 1 205 ? 9.516 -6.518 -13.024 1.00 88.62 205 VAL A N 1
ATOM 1631 C CA . VAL A 1 205 ? 10.754 -5.743 -13.175 1.00 88.62 205 VAL A CA 1
ATOM 1632 C C . VAL A 1 205 ? 11.780 -6.179 -12.132 1.00 88.62 205 VAL A C 1
ATOM 1634 O O . VAL A 1 205 ? 12.931 -6.423 -12.485 1.00 88.62 205 VAL A O 1
ATOM 1637 N N . GLU A 1 206 ? 11.371 -6.360 -10.876 1.00 83.62 206 GLU A N 1
ATOM 1638 C CA . GLU A 1 206 ? 12.252 -6.894 -9.833 1.00 83.62 206 GLU A CA 1
ATOM 1639 C C . GLU A 1 206 ? 12.783 -8.287 -10.197 1.00 83.62 206 GLU A C 1
ATOM 1641 O O . GLU A 1 206 ? 13.995 -8.514 -10.153 1.00 83.62 206 GLU A O 1
ATOM 1646 N N . ALA A 1 207 ? 11.905 -9.203 -10.614 1.00 82.00 207 ALA A N 1
ATOM 1647 C CA . ALA A 1 207 ? 12.308 -10.544 -11.031 1.00 82.00 207 ALA A CA 1
ATOM 1648 C C . ALA A 1 207 ? 13.273 -10.513 -12.231 1.00 82.00 207 ALA A C 1
ATOM 1650 O O . ALA A 1 207 ? 14.236 -11.280 -12.287 1.00 82.00 207 ALA A O 1
ATOM 1651 N N . GLN A 1 208 ? 13.049 -9.599 -13.176 1.00 87.19 208 GLN A N 1
ATOM 1652 C CA . GLN A 1 208 ? 13.898 -9.421 -14.348 1.00 87.19 208 GLN A CA 1
ATOM 1653 C C . GLN A 1 208 ? 15.283 -8.881 -13.978 1.00 87.19 208 GLN A C 1
ATOM 1655 O O . GLN A 1 208 ? 16.283 -9.404 -14.470 1.00 87.19 208 GLN A O 1
ATOM 1660 N N . ILE A 1 209 ? 15.359 -7.892 -13.085 1.00 85.50 209 ILE A N 1
ATOM 1661 C CA . ILE A 1 209 ? 16.631 -7.355 -12.582 1.00 85.50 209 ILE A CA 1
ATOM 1662 C C . ILE A 1 209 ? 17.391 -8.426 -11.799 1.00 85.50 209 ILE A C 1
ATOM 1664 O O . ILE A 1 209 ? 18.598 -8.581 -11.983 1.00 85.50 209 ILE A O 1
ATOM 1668 N N . ALA A 1 210 ? 16.693 -9.211 -10.975 1.00 81.00 210 ALA A N 1
ATOM 1669 C CA . ALA A 1 210 ? 17.289 -10.330 -10.256 1.00 81.00 210 ALA A CA 1
ATOM 1670 C C . ALA A 1 210 ? 17.867 -11.387 -11.211 1.00 81.00 210 ALA A C 1
ATOM 1672 O O . ALA A 1 210 ? 18.951 -11.913 -10.962 1.00 81.00 210 ALA A O 1
ATOM 1673 N N . ARG A 1 211 ? 17.171 -11.672 -12.320 1.00 83.75 211 ARG A N 1
ATOM 1674 C CA . ARG A 1 211 ? 17.601 -12.641 -13.337 1.00 83.75 211 ARG A CA 1
ATOM 1675 C C . ARG A 1 211 ? 18.807 -12.164 -14.148 1.00 83.75 211 ARG A C 1
ATOM 1677 O O . ARG A 1 211 ? 19.710 -12.953 -14.399 1.00 83.75 211 ARG A O 1
ATOM 1684 N N . LEU A 1 212 ? 18.805 -10.905 -14.586 1.00 86.50 212 LEU A N 1
ATOM 1685 C CA . LEU A 1 212 ? 19.884 -10.317 -15.395 1.00 86.50 212 LEU A CA 1
ATOM 1686 C C . LEU A 1 212 ? 21.105 -9.924 -14.550 1.00 86.50 212 LEU A C 1
ATOM 1688 O O . LEU A 1 212 ? 22.222 -9.828 -15.051 1.00 86.50 212 LEU A O 1
ATOM 1692 N N . GLY A 1 213 ? 20.891 -9.664 -13.263 1.00 83.38 213 GLY A N 1
ATOM 1693 C CA . GLY A 1 213 ? 21.876 -9.054 -12.386 1.00 83.38 213 GLY A CA 1
ATOM 1694 C C . GLY A 1 213 ? 21.918 -7.528 -12.518 1.00 83.38 213 GLY A C 1
ATOM 1695 O O . GLY A 1 213 ? 21.495 -6.927 -13.512 1.00 83.38 213 GLY A O 1
ATOM 1696 N N . LEU A 1 214 ? 22.458 -6.884 -11.478 1.00 83.69 214 LEU A N 1
ATOM 1697 C CA . LEU A 1 214 ? 22.495 -5.423 -11.348 1.00 83.69 214 LEU A CA 1
ATOM 1698 C C . LEU A 1 214 ? 23.237 -4.740 -12.499 1.00 83.69 214 LEU A C 1
ATOM 1700 O O . LEU A 1 214 ? 22.729 -3.777 -13.062 1.00 83.69 214 LEU A O 1
ATOM 1704 N N . GLN A 1 215 ? 24.411 -5.252 -12.871 1.00 85.12 215 GLN A N 1
ATOM 1705 C CA . GLN A 1 215 ? 25.261 -4.619 -13.878 1.00 85.12 215 GLN A CA 1
ATOM 1706 C C . GLN A 1 215 ? 24.576 -4.560 -15.247 1.00 85.12 215 GLN A C 1
ATOM 1708 O O . GLN A 1 215 ? 24.485 -3.490 -15.843 1.00 85.12 215 GLN A O 1
ATOM 1713 N N . GLN A 1 216 ? 24.047 -5.692 -15.716 1.00 88.12 216 GLN A N 1
ATOM 1714 C CA . GLN A 1 216 ? 23.364 -5.762 -17.006 1.00 88.12 216 GLN A CA 1
ATOM 1715 C C . GLN A 1 216 ? 22.081 -4.923 -17.007 1.00 88.12 216 GLN A C 1
ATOM 1717 O O . GLN A 1 216 ? 21.799 -4.226 -17.979 1.00 88.12 216 GLN A O 1
ATOM 1722 N N . SER A 1 217 ? 21.344 -4.925 -15.894 1.00 90.06 217 SER A N 1
ATOM 1723 C CA . SER A 1 217 ? 20.147 -4.095 -15.738 1.00 90.06 217 SER A CA 1
ATOM 1724 C C . SER A 1 217 ? 20.473 -2.602 -15.821 1.00 90.06 217 SER A C 1
ATOM 1726 O O . SER A 1 217 ? 19.795 -1.868 -16.530 1.00 90.06 217 SER A O 1
ATOM 1728 N N . ILE A 1 218 ? 21.542 -2.145 -15.160 1.00 89.94 218 ILE A N 1
ATOM 1729 C CA . ILE A 1 218 ? 21.990 -0.746 -15.221 1.00 89.94 218 ILE A CA 1
ATOM 1730 C C . ILE A 1 218 ? 22.384 -0.353 -16.649 1.00 89.94 218 ILE A C 1
ATOM 1732 O O . ILE A 1 218 ? 22.063 0.759 -17.066 1.00 89.94 218 ILE A O 1
ATOM 1736 N N . THR A 1 219 ? 23.036 -1.241 -17.407 1.00 91.00 219 THR A N 1
ATOM 1737 C CA . THR A 1 219 ? 23.370 -0.990 -18.818 1.00 91.00 219 THR A CA 1
ATOM 1738 C C . THR A 1 219 ? 22.116 -0.789 -19.668 1.00 91.00 219 THR A C 1
ATOM 1740 O O . THR A 1 219 ? 22.012 0.225 -20.352 1.00 91.00 219 THR A O 1
ATOM 1743 N N . ILE A 1 220 ? 21.127 -1.681 -19.553 1.00 91.31 220 ILE A N 1
ATOM 1744 C CA . ILE A 1 220 ? 19.853 -1.577 -20.288 1.00 91.31 220 ILE A CA 1
ATOM 1745 C C . ILE A 1 220 ? 19.129 -0.264 -19.951 1.00 91.31 220 ILE A C 1
ATOM 1747 O O . ILE A 1 220 ? 18.647 0.446 -20.834 1.00 91.31 220 ILE A O 1
ATOM 1751 N N . LEU A 1 221 ? 19.073 0.099 -18.666 1.00 90.94 221 LEU A N 1
ATOM 1752 C CA . LEU A 1 221 ? 18.453 1.354 -18.233 1.00 90.94 221 LEU A CA 1
ATOM 1753 C C . LEU A 1 221 ? 19.220 2.577 -18.756 1.00 90.94 221 LEU A C 1
ATOM 1755 O O . LEU A 1 221 ? 18.600 3.584 -19.096 1.00 90.94 221 LEU A O 1
ATOM 1759 N N . ALA A 1 222 ? 20.553 2.492 -18.834 1.00 90.12 222 ALA A N 1
ATOM 1760 C CA . ALA A 1 222 ? 21.399 3.558 -19.354 1.00 90.12 222 ALA A CA 1
ATOM 1761 C C . ALA A 1 222 ? 21.159 3.834 -20.834 1.00 90.12 222 ALA A C 1
ATOM 1763 O O . ALA A 1 222 ? 21.035 4.998 -21.216 1.00 90.12 222 ALA A O 1
ATOM 1764 N N . GLU A 1 223 ? 21.022 2.792 -21.649 1.00 89.31 223 GLU A N 1
ATOM 1765 C CA . GLU A 1 223 ? 20.707 2.927 -23.074 1.00 89.31 223 GLU A CA 1
ATOM 1766 C C . GLU A 1 223 ? 19.414 3.725 -23.290 1.00 89.31 223 GLU A C 1
ATOM 1768 O O . GLU A 1 223 ? 19.382 4.649 -24.105 1.00 89.31 223 GLU A O 1
ATOM 1773 N N . TYR A 1 224 ? 18.380 3.462 -22.484 1.00 86.69 224 TYR A N 1
ATOM 1774 C CA . TYR A 1 224 ? 17.086 4.137 -22.597 1.00 86.69 224 TYR A CA 1
ATOM 1775 C C . TYR A 1 224 ? 17.158 5.662 -22.411 1.00 86.69 224 TYR A C 1
ATOM 1777 O O . TYR A 1 224 ? 16.570 6.420 -23.191 1.00 86.69 224 TYR A O 1
ATOM 1785 N N . TYR A 1 225 ? 17.860 6.145 -21.379 1.00 85.19 225 TYR A N 1
ATOM 1786 C CA . TYR A 1 225 ? 17.924 7.586 -21.100 1.00 85.19 225 TYR A CA 1
ATOM 1787 C C . TYR A 1 225 ? 19.050 8.314 -21.847 1.00 85.19 225 TYR A C 1
ATOM 1789 O O . TYR A 1 225 ? 19.067 9.544 -21.842 1.00 85.19 225 TYR A O 1
ATOM 1797 N N . SER A 1 226 ? 19.977 7.592 -22.485 1.00 82.50 226 SER A N 1
ATOM 1798 C CA . SER A 1 226 ? 21.097 8.186 -23.236 1.00 82.50 226 SER A CA 1
ATOM 1799 C C . SER A 1 226 ? 20.674 8.776 -24.584 1.00 82.50 226 SER A C 1
ATOM 1801 O O . SER A 1 226 ? 21.366 9.626 -25.139 1.00 82.50 226 SER A O 1
ATOM 1803 N N . ILE A 1 227 ? 19.522 8.358 -25.108 1.00 75.56 227 ILE A N 1
ATOM 1804 C CA . ILE A 1 227 ? 18.963 8.879 -26.356 1.00 75.56 227 ILE A CA 1
ATOM 1805 C C . ILE A 1 227 ? 18.377 10.272 -26.080 1.00 75.56 227 ILE A C 1
ATOM 1807 O O . ILE A 1 227 ? 17.500 10.415 -25.226 1.00 75.56 227 ILE A O 1
ATOM 1811 N N . ALA A 1 228 ? 18.814 11.316 -26.786 1.00 59.59 228 ALA A N 1
ATOM 1812 C CA . ALA A 1 228 ? 18.221 12.649 -26.653 1.00 59.59 228 ALA A CA 1
ATOM 1813 C C . ALA A 1 228 ? 16.841 12.701 -27.346 1.00 59.59 228 ALA A C 1
ATOM 1815 O O . ALA A 1 228 ? 16.690 12.127 -28.420 1.00 59.59 228 ALA A O 1
ATOM 1816 N N . PRO A 1 229 ? 15.808 13.327 -26.749 1.00 61.56 229 PRO A N 1
ATOM 1817 C CA . PRO A 1 229 ? 14.566 13.602 -27.468 1.00 61.56 229 PRO A CA 1
ATOM 1818 C C . PRO A 1 229 ? 14.773 14.734 -28.491 1.00 61.56 229 PRO A C 1
ATOM 1820 O O . PRO A 1 229 ? 15.359 15.765 -28.149 1.00 61.56 229 PRO A O 1
ATOM 1823 N N . ASP A 1 230 ? 14.254 14.560 -29.707 1.00 56.03 230 ASP A N 1
ATOM 1824 C CA . ASP A 1 230 ? 14.211 15.594 -30.748 1.00 56.03 230 ASP A CA 1
ATOM 1825 C C . ASP A 1 230 ? 13.179 16.659 -30.349 1.00 56.03 230 ASP A C 1
ATOM 1827 O O . ASP A 1 230 ? 11.979 16.497 -30.529 1.00 56.03 230 ASP A O 1
ATOM 1831 N N . GLY A 1 231 ? 13.634 17.718 -29.680 1.00 50.53 231 GLY A N 1
ATOM 1832 C CA . GLY A 1 231 ? 12.739 18.611 -28.945 1.00 50.53 231 GLY A CA 1
ATOM 1833 C C . GLY A 1 231 ? 11.841 19.504 -29.809 1.00 50.53 231 GLY A C 1
ATOM 1834 O O . GLY A 1 231 ? 12.327 20.142 -30.741 1.00 50.53 231 GLY A O 1
ATOM 1835 N N . ARG A 1 232 ? 10.566 19.638 -29.392 1.00 52.69 232 ARG A N 1
ATOM 1836 C CA . ARG A 1 232 ? 9.763 20.891 -29.242 1.00 52.69 232 ARG A CA 1
ATOM 1837 C C . ARG A 1 232 ? 8.283 20.654 -28.855 1.00 52.69 232 ARG A C 1
ATOM 1839 O O . ARG A 1 232 ? 7.490 21.591 -28.910 1.00 52.69 232 ARG A O 1
ATOM 1846 N N . SER A 1 233 ? 7.888 19.442 -28.465 1.00 62.12 233 SER A N 1
ATOM 1847 C CA . SER A 1 233 ? 6.498 19.072 -28.158 1.00 62.12 233 SER A CA 1
ATOM 1848 C C . SER A 1 233 ? 6.269 18.730 -26.677 1.00 62.12 233 SER A C 1
ATOM 1850 O O . SER A 1 233 ? 7.191 18.360 -25.953 1.00 62.12 233 SER A O 1
ATOM 1852 N N . SER A 1 234 ? 5.015 18.794 -26.218 1.00 60.78 234 SER A N 1
ATOM 1853 C CA . SER A 1 234 ? 4.611 18.338 -24.874 1.00 60.78 234 SER A CA 1
ATOM 1854 C C . SER A 1 234 ? 4.861 16.838 -24.648 1.00 60.78 234 SER A C 1
ATOM 1856 O O . SER A 1 234 ? 5.089 16.397 -23.520 1.00 60.78 234 SER A O 1
ATOM 1858 N N . LEU A 1 235 ? 4.881 16.045 -25.725 1.00 67.25 235 LEU A N 1
ATOM 1859 C CA . LEU A 1 235 ? 5.284 14.640 -25.694 1.00 67.25 235 LEU A CA 1
ATOM 1860 C C . LEU A 1 235 ? 6.772 14.498 -25.326 1.00 67.25 235 LEU A C 1
ATOM 1862 O O . LEU A 1 235 ? 7.140 13.575 -24.594 1.00 67.25 235 LEU A O 1
ATOM 1866 N N . ASP A 1 236 ? 7.617 15.430 -25.771 1.00 74.56 236 ASP A N 1
ATOM 1867 C CA . ASP A 1 236 ? 9.052 15.432 -25.469 1.00 74.56 236 ASP A CA 1
ATOM 1868 C C . ASP A 1 236 ? 9.320 15.786 -24.008 1.00 74.56 236 ASP A C 1
ATOM 1870 O O . ASP A 1 236 ? 10.236 15.231 -23.402 1.00 74.56 236 ASP A O 1
ATOM 1874 N N . GLU A 1 237 ? 8.509 16.666 -23.414 1.00 79.81 237 GLU A N 1
ATOM 1875 C CA . GLU A 1 237 ? 8.581 16.979 -21.983 1.00 79.81 237 GLU A CA 1
ATOM 1876 C C . GLU A 1 237 ? 8.230 15.764 -21.126 1.00 79.81 237 GLU A C 1
ATOM 1878 O O . GLU A 1 237 ? 8.967 15.421 -20.197 1.00 79.81 237 GLU A O 1
ATOM 1883 N N . LEU A 1 238 ? 7.1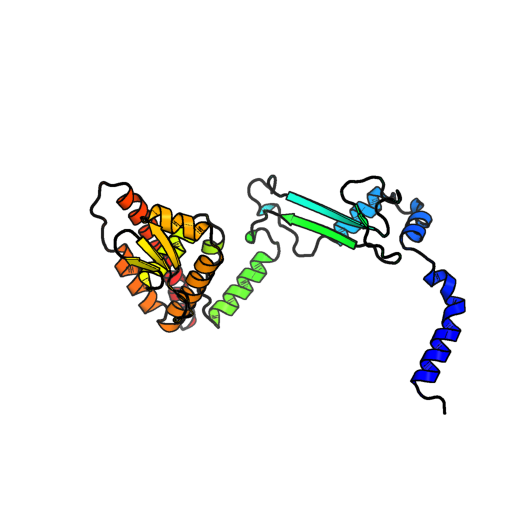48 15.065 -21.475 1.00 82.12 238 LEU A N 1
ATOM 1884 C CA . LEU A 1 238 ? 6.739 13.851 -20.777 1.00 82.12 238 LEU A CA 1
ATOM 1885 C C . LEU A 1 238 ? 7.808 12.756 -20.931 1.00 82.12 238 LEU A C 1
ATOM 1887 O O . LEU A 1 238 ? 8.230 12.154 -19.943 1.00 82.12 238 LEU A O 1
ATOM 1891 N N . THR A 1 239 ? 8.334 12.570 -22.143 1.00 83.19 239 THR A N 1
ATOM 1892 C CA . THR A 1 239 ? 9.421 11.619 -22.427 1.00 83.19 239 THR A CA 1
ATOM 1893 C C . THR A 1 239 ? 10.698 11.962 -21.656 1.00 83.19 239 THR A C 1
ATOM 1895 O O . THR A 1 239 ? 11.355 11.074 -21.109 1.00 83.19 239 THR A O 1
ATOM 1898 N N . ARG A 1 240 ? 11.045 13.250 -21.543 1.00 84.81 240 ARG A N 1
ATOM 1899 C CA . ARG A 1 240 ? 12.168 13.723 -20.722 1.00 84.81 240 ARG A CA 1
ATOM 1900 C C . ARG A 1 240 ? 11.940 13.415 -19.240 1.00 84.81 240 ARG A C 1
ATOM 1902 O O . ARG A 1 240 ? 12.867 12.963 -18.571 1.00 84.81 240 ARG A O 1
ATOM 1909 N N . GLY A 1 241 ? 10.711 13.584 -18.751 1.00 86.00 241 GLY A N 1
ATOM 1910 C CA . GLY A 1 241 ? 10.315 13.202 -17.395 1.00 86.00 241 GLY A CA 1
ATOM 1911 C C . GLY A 1 241 ? 10.501 11.707 -17.116 1.00 86.00 241 GLY A C 1
ATOM 1912 O O . GLY A 1 241 ? 11.077 11.345 -16.091 1.00 86.00 241 GLY A O 1
ATOM 1913 N N . LEU A 1 242 ? 10.091 10.833 -18.043 1.00 88.56 242 LEU A N 1
ATOM 1914 C CA . LEU A 1 242 ? 10.307 9.383 -17.921 1.00 88.56 242 LEU A CA 1
ATOM 1915 C C . LEU A 1 242 ? 11.798 9.032 -17.895 1.00 88.56 242 LEU A C 1
ATOM 1917 O O . LEU A 1 242 ? 12.235 8.275 -17.031 1.00 88.56 242 LEU A O 1
ATOM 1921 N N . LYS A 1 243 ? 12.599 9.627 -18.786 1.00 89.12 243 LYS A N 1
ATOM 1922 C CA . LYS A 1 243 ? 14.056 9.422 -18.814 1.00 89.12 243 LYS A CA 1
ATOM 1923 C C . LYS A 1 243 ? 14.726 9.851 -17.510 1.00 89.12 243 LYS A C 1
ATOM 1925 O O . LYS A 1 243 ? 15.598 9.137 -17.022 1.00 89.12 243 LYS A O 1
ATOM 1930 N N . GLN A 1 244 ? 14.296 10.963 -16.910 1.00 89.19 244 GLN A N 1
ATOM 1931 C CA . GLN A 1 244 ? 14.814 11.401 -15.613 1.00 89.19 244 GLN A CA 1
ATOM 1932 C C . GLN A 1 244 ? 14.470 10.412 -14.491 1.00 89.19 244 GLN A C 1
ATOM 1934 O O . GLN A 1 244 ? 15.330 10.106 -13.668 1.00 89.19 244 GLN A O 1
ATOM 1939 N N . LEU A 1 245 ? 13.244 9.877 -14.472 1.00 88.19 245 LEU A N 1
ATOM 1940 C CA . LEU A 1 245 ? 12.842 8.859 -13.495 1.00 88.19 245 LEU A CA 1
ATOM 1941 C C . LEU A 1 245 ? 13.679 7.582 -13.631 1.00 88.19 245 LEU A C 1
ATOM 1943 O O . LEU A 1 245 ? 14.172 7.065 -12.631 1.00 88.19 245 LEU A O 1
ATOM 1947 N N . VAL A 1 246 ? 13.891 7.110 -14.862 1.00 89.69 246 VAL A N 1
ATOM 1948 C CA . VAL A 1 246 ? 14.722 5.928 -15.134 1.00 89.69 246 VAL A CA 1
ATOM 1949 C C . VAL A 1 246 ? 16.182 6.175 -14.751 1.00 89.69 246 VAL A C 1
ATOM 1951 O O . VAL A 1 246 ? 16.816 5.292 -14.177 1.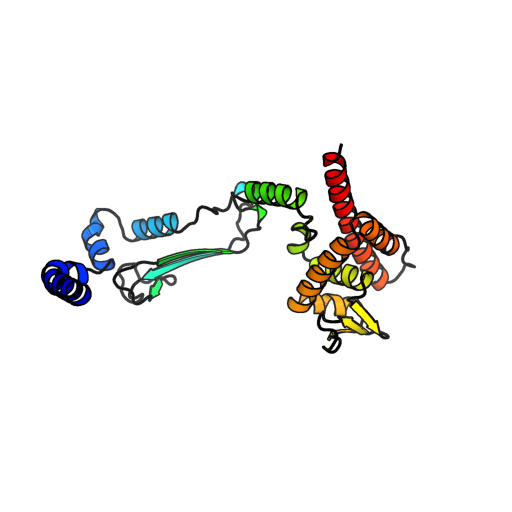00 89.69 246 VAL A O 1
ATOM 1954 N N . ARG A 1 247 ? 16.716 7.376 -15.004 1.00 89.12 247 ARG A N 1
ATOM 1955 C CA . ARG A 1 247 ? 18.069 7.756 -14.581 1.00 89.12 247 ARG A CA 1
ATOM 1956 C C . ARG A 1 247 ? 18.219 7.713 -13.062 1.00 89.12 247 ARG A C 1
ATOM 1958 O O . ARG A 1 247 ? 19.140 7.064 -12.577 1.00 89.12 247 ARG A O 1
ATOM 1965 N N . ASN A 1 248 ? 17.297 8.338 -12.328 1.00 87.25 248 ASN A N 1
ATOM 1966 C CA . ASN A 1 248 ? 17.305 8.320 -10.864 1.00 87.25 248 ASN A CA 1
ATOM 1967 C C . ASN A 1 248 ? 17.235 6.878 -10.333 1.00 87.25 248 ASN A C 1
ATOM 1969 O O . ASN A 1 248 ? 17.991 6.508 -9.440 1.00 87.25 248 ASN A O 1
ATOM 1973 N N . TYR A 1 249 ? 16.379 6.043 -10.930 1.00 86.88 249 TYR A N 1
ATOM 1974 C CA . TYR A 1 249 ? 16.280 4.623 -10.593 1.00 86.88 249 TYR A CA 1
ATOM 1975 C C . TYR A 1 249 ? 17.601 3.872 -10.839 1.00 86.88 249 TYR A C 1
ATOM 1977 O O . TYR A 1 249 ? 18.074 3.137 -9.974 1.00 86.88 249 TYR A O 1
ATOM 1985 N N . ALA A 1 250 ? 18.245 4.091 -11.990 1.00 87.44 250 ALA A N 1
ATOM 1986 C CA . ALA A 1 250 ? 19.536 3.486 -12.310 1.00 87.44 250 ALA A CA 1
ATOM 1987 C C . ALA A 1 250 ? 20.657 3.946 -11.360 1.00 87.44 250 ALA A C 1
ATOM 1989 O O . ALA A 1 250 ? 21.509 3.139 -10.988 1.00 87.44 250 ALA A O 1
ATOM 1990 N N . ASP A 1 251 ? 20.655 5.213 -10.939 1.00 85.56 251 ASP A N 1
ATOM 1991 C CA . ASP A 1 251 ? 21.614 5.746 -9.965 1.00 85.56 251 ASP A CA 1
ATOM 1992 C C . ASP A 1 251 ? 21.466 5.075 -8.592 1.00 85.56 251 ASP A C 1
ATOM 1994 O O . ASP A 1 251 ? 22.465 4.726 -7.961 1.00 85.56 251 ASP A O 1
ATOM 1998 N N . GLU A 1 252 ? 20.240 4.792 -8.154 1.00 83.38 252 GLU A N 1
ATOM 1999 C CA . GLU A 1 252 ? 20.008 4.023 -6.928 1.00 83.38 252 GLU A CA 1
ATOM 2000 C C . GLU A 1 252 ? 20.472 2.568 -7.053 1.00 83.38 252 GLU A C 1
ATOM 2002 O O . GLU A 1 252 ? 21.114 2.040 -6.140 1.00 83.38 252 GLU A O 1
ATOM 2007 N N . LEU A 1 253 ? 20.231 1.921 -8.199 1.00 83.12 253 LEU A N 1
ATOM 2008 C CA . LEU A 1 253 ? 20.762 0.579 -8.455 1.00 83.12 253 LEU A CA 1
ATOM 2009 C C . LEU A 1 253 ? 22.297 0.553 -8.431 1.00 83.12 253 LEU A C 1
ATOM 2011 O O . LEU A 1 253 ? 22.877 -0.399 -7.905 1.00 83.12 253 LEU A O 1
ATOM 2015 N N . ARG A 1 254 ? 22.968 1.600 -8.934 1.00 82.50 254 ARG A N 1
ATOM 2016 C CA . ARG A 1 254 ? 24.434 1.741 -8.839 1.00 82.50 254 ARG A CA 1
ATOM 2017 C C . ARG A 1 254 ? 24.905 1.856 -7.397 1.00 82.50 254 ARG A C 1
ATOM 2019 O O . ARG A 1 254 ? 25.903 1.234 -7.046 1.00 82.50 254 ARG A O 1
ATOM 2026 N N . GLN A 1 255 ? 24.196 2.607 -6.554 1.00 79.44 255 GLN A N 1
ATOM 2027 C CA . GLN A 1 255 ? 24.526 2.699 -5.128 1.00 79.44 255 GLN A CA 1
ATOM 2028 C C . GLN A 1 255 ? 24.407 1.334 -4.439 1.00 79.44 255 GLN A C 1
ATOM 2030 O O . GLN A 1 255 ? 25.296 0.953 -3.677 1.00 79.44 255 GLN A O 1
ATOM 2035 N N . ILE A 1 256 ? 23.357 0.565 -4.754 1.00 72.81 256 ILE A N 1
ATOM 2036 C CA . ILE A 1 256 ? 23.198 -0.810 -4.258 1.00 72.81 256 ILE A CA 1
ATOM 2037 C C . ILE A 1 256 ? 24.355 -1.692 -4.738 1.00 72.81 256 ILE A C 1
ATOM 2039 O O . ILE A 1 256 ? 24.941 -2.428 -3.942 1.00 72.81 256 ILE A O 1
ATOM 2043 N N . GLN A 1 257 ? 24.710 -1.605 -6.023 1.00 75.19 257 GLN A N 1
ATOM 2044 C CA . GLN A 1 257 ? 25.812 -2.371 -6.596 1.00 75.19 257 GLN A CA 1
ATOM 2045 C C . GLN A 1 257 ? 27.137 -2.042 -5.895 1.00 75.19 257 GLN A C 1
ATOM 2047 O O . GLN A 1 257 ? 27.806 -2.957 -5.421 1.00 75.19 257 GLN A O 1
ATOM 2052 N N . ALA A 1 258 ? 27.477 -0.758 -5.753 1.00 70.69 258 ALA A N 1
ATOM 2053 C CA . ALA A 1 258 ? 28.700 -0.303 -5.094 1.00 70.69 258 ALA A CA 1
ATOM 2054 C C . ALA A 1 258 ? 28.788 -0.777 -3.634 1.00 70.69 258 ALA A C 1
ATOM 2056 O O . ALA A 1 258 ? 29.834 -1.263 -3.206 1.00 70.69 258 ALA A O 1
ATOM 2057 N N . PHE A 1 259 ? 27.677 -0.719 -2.893 1.00 67.38 259 PHE A N 1
ATOM 2058 C CA . PHE A 1 259 ? 27.604 -1.238 -1.527 1.00 67.38 259 PHE A CA 1
ATOM 2059 C C . PHE A 1 259 ? 27.825 -2.759 -1.473 1.00 67.38 259 PHE A C 1
ATOM 2061 O O . PHE A 1 259 ? 28.597 -3.250 -0.654 1.00 67.38 259 PHE A O 1
ATOM 2068 N N . SER A 1 260 ? 27.199 -3.512 -2.383 1.00 62.06 260 SER A N 1
ATOM 2069 C CA . SER A 1 260 ? 27.350 -4.973 -2.452 1.00 62.06 260 SER A CA 1
ATOM 2070 C C . SER A 1 260 ? 28.756 -5.425 -2.869 1.00 62.06 2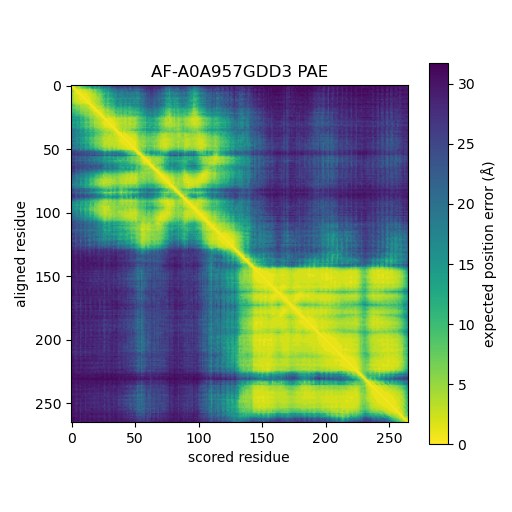60 SER A C 1
ATOM 2072 O O . SER A 1 260 ? 29.216 -6.481 -2.439 1.00 62.06 260 SER A O 1
ATOM 2074 N N . SER A 1 261 ? 29.453 -4.625 -3.682 1.00 60.44 261 SER A N 1
ATOM 2075 C CA . SER A 1 261 ? 30.836 -4.875 -4.093 1.00 60.44 261 SER A CA 1
ATOM 2076 C C . SER A 1 261 ? 31.840 -4.521 -2.993 1.00 60.44 261 SER A C 1
ATOM 2078 O O . SER A 1 261 ? 32.802 -5.259 -2.815 1.00 60.44 261 SER A O 1
ATOM 2080 N N . GLY A 1 262 ? 31.598 -3.454 -2.223 1.00 49.03 262 GLY A N 1
ATOM 2081 C CA . GLY A 1 262 ? 32.450 -3.052 -1.095 1.00 49.03 262 GLY A CA 1
ATOM 2082 C C . GLY A 1 262 ? 32.389 -3.989 0.118 1.00 49.03 262 GLY A C 1
ATOM 2083 O O . GLY A 1 262 ? 33.317 -4.011 0.910 1.00 49.03 262 GLY A O 1
ATOM 2084 N N . LEU A 1 263 ? 31.335 -4.801 0.250 1.00 44.75 263 LEU A N 1
ATOM 2085 C CA . LEU A 1 263 ? 31.249 -5.868 1.260 1.00 44.75 263 LEU A CA 1
ATOM 2086 C C . LEU A 1 263 ? 32.035 -7.138 0.884 1.00 44.75 263 LEU A C 1
ATOM 2088 O O . LEU A 1 263 ? 32.189 -8.025 1.719 1.00 44.75 263 LEU A O 1
ATOM 2092 N N . LYS A 1 264 ? 32.478 -7.261 -0.375 1.00 41.78 264 LYS A N 1
ATOM 2093 C CA . LYS A 1 264 ? 33.265 -8.403 -0.870 1.00 41.78 264 LYS A CA 1
ATOM 2094 C C . LYS A 1 264 ? 34.783 -8.155 -0.857 1.00 41.78 264 LYS A C 1
ATOM 2096 O O . LYS A 1 264 ? 35.510 -9.064 -1.256 1.00 41.78 264 LYS A O 1
ATOM 2101 N N . SER A 1 265 ? 35.246 -6.969 -0.442 1.00 39.50 265 SER A N 1
ATOM 2102 C CA . SER A 1 265 ? 36.668 -6.668 -0.180 1.00 39.50 265 SER A CA 1
ATOM 2103 C C . SER A 1 265 ? 36.965 -6.710 1.308 1.00 39.50 265 SER A C 1
ATOM 2105 O O . SER A 1 265 ? 38.017 -7.269 1.672 1.00 39.50 265 SER A O 1
#

Sequence (265 aa):
ALNTTQLTTTLVTALEQPFDKVRQLRIEDVIAERSDEMSVRARRQQLIRLATPSWSIDRARLPEGGTRLARVEVIGVRDATELTFGNQEELVSTLDPHQLVALVVVAGAPQRALQQYDRYRHKLNELRAVRPIYVLPQFMVDSGKARLAFALGSIFGFVYNQGTYFYYQPLDTLAPPVRLGNGLSNAIQELETREGPLREIMERVEAQIARLGLQQSITILAEYYSIAPDGRSSLDELTRGLKQLVRNYADELRQIQAFSSGLKS

pLDDT: mean 78.23, std 11.75, range [39.5, 94.5]

Mean predicted aligned error: 17.04 Å

Radius of gyration: 28.79 Å; Cα contacts (8 Å, |Δi|>4): 262; chains: 1; bounding box: 64×67×76 Å

Foldseek 3Di:
DDDPVSVVVVVVVVVCVVCVVVVPDFPLNVCVVCCVVDPLVVVLVVQQVVQCDLQDFALVQDVVSCPVKDKQKAKADCDQVDQSNHNDPRYDHPVDRHDMDIDIDIPPGDCRRGPCSVVVVVVVVVVCLVPNDLPDVVLVPDPCLLLQLQLLCVLVVQWDDDVQWIWGCAPPNPDDTHTQDGHDVSSSVSSVVDPPSSVRSVVVSRVVCSVCDLVSNLVSLCVQLVDQDPDDDPSNVSSNVSSVSSVVSSVVSVVSVVVSVVVVD